Protein AF-A0A9Q0GE36-F1 (afdb_monomer_lite)

InterPro domains:
  IPR008081 Cytoplasmic FMR1-interacting [PF05994] (1-145)
  IPR008081 Cytoplasmic FMR1-interacting [P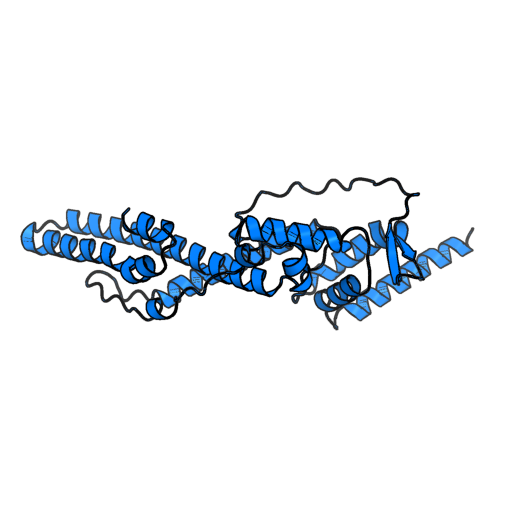F05994] (160-262)
  IPR008081 Cytoplasmic FMR1-interacting [PIRSF008153] (1-261)
  IPR008081 Cytoplasmic FMR1-interacting [PR01698] (38-60)
  IPR008081 Cytoplasmic FMR1-interacting [PR01698] (96-126)
  IPR008081 Cytoplasmic FMR1-interacting [PTHR12195] (1-145)

Sequence (265 aa):
MLVEHVLDSQNAGLLESVLLPFDIYNDSAQQSLSVLRQCFLYDEIEAEVDHCFDIFVSKLCEIIFTYYKSWAASELLDPSFLFALDNGEKYSVQPMRIEAHIGFRAQFPLFMTFNLRSLISERMNKVFSDNLEFLFDRFESQDLYMCDSGKLLTSHHKGKVWSEMQSDFLPNFVLCNTTQHFVRSSRVPLVPVQKPSFLHAKPNFYCGTEELNSAHQSYTRLHGGFFGIPHMFSSVRLLGSRSLPWLIRALLDHISNKACHAFER

Secondary structure (DSSP, 8-state):
-HHHHHHHT--HHHHHTTTHHHHHHHHHHHHIIIII--HHHHHHHHHHHHHHHHHHHHHHHHHHHHHHHHHHHHHTS-HHHHHHTT-GGGGPPPPP--TTTTT-----TTS----HHHHHHHHHHHHHHHHHHHHHHHHHHS-GGG--------GGGHHHHHHHIIIIIHHHEEEETTTTEEEE-TTS------PPPPP---GGGTTSSHHHHHHHHHHHHHTTTEE-HHHHHHHHHHH-TTTHHHHHHHHHHHHHHHHHHHH--

Foldseek 3Di:
DVLVCLLVVPDLVSVLVSCVVVVVLLVQLCCCCPPVVHVVSNVVSLVVSVVVVVVNLLSVLLVVLLLVLLQVLLVPDDVVLCVVVVPNVVSDRDDRPCVVPQPDQPPRPSDDRDNSNVSSVVSNVVVVVVLVVLVVLVVLLDALLLLLDQDEDDDPCLVSVLVNCVPPVVPFWDQDPVQQKTAGDPPDDPPPPPRPDDDDDDPSSARNDPVSNVSVVVVSVVSPRIQHDSSVVSVCSHCDPVRVVVSVVSVVVVVVVVVVVVVVD

Organism: NCBI:txid218843

Radius of gyration: 26.54 Å; chains: 1; bounding box: 73×33×79 Å

pLDDT: mean 70.78, std 12.27, range [39.69, 91.31]

Structure (mmCIF, N/CA/C/O backbone):
data_AF-A0A9Q0GE36-F1
#
_entry.id   AF-A0A9Q0GE36-F1
#
loop_
_atom_site.group_PDB
_atom_site.id
_atom_site.type_symbol
_atom_site.label_atom_id
_atom_site.label_alt_id
_atom_site.label_comp_id
_atom_site.label_asym_id
_atom_site.label_entity_id
_atom_site.label_seq_id
_atom_site.pdbx_PDB_ins_code
_atom_site.Cartn_x
_atom_site.Cartn_y
_atom_site.Cartn_z
_atom_site.occupancy
_atom_site.B_iso_or_equiv
_atom_site.auth_seq_id
_atom_site.auth_comp_id
_atom_site.auth_asym_id
_atom_site.auth_atom_id
_atom_site.pdbx_PDB_model_num
ATOM 1 N N . MET A 1 1 ? -16.237 -10.195 18.154 1.00 64.88 1 MET A N 1
ATOM 2 C CA . MET A 1 1 ? -16.945 -9.044 18.776 1.00 64.88 1 MET A CA 1
ATOM 3 C C . MET A 1 1 ? -17.876 -8.358 17.775 1.00 64.88 1 MET A C 1
ATOM 5 O O . MET A 1 1 ? -17.598 -8.414 16.584 1.00 64.88 1 MET A O 1
ATOM 9 N N . LEU A 1 2 ? -18.941 -7.671 18.218 1.00 69.19 2 LEU A N 1
ATOM 10 C CA . LEU A 1 2 ? -19.852 -6.932 17.315 1.00 69.19 2 LEU A CA 1
ATOM 11 C C . LEU A 1 2 ? -19.105 -5.870 16.480 1.00 69.19 2 LEU A C 1
ATOM 13 O O . LEU A 1 2 ? -19.392 -5.685 15.301 1.00 69.19 2 LEU A O 1
ATOM 17 N N . VAL A 1 3 ? -18.091 -5.242 17.083 1.00 67.94 3 VAL A N 1
ATOM 18 C CA . VAL A 1 3 ? -17.191 -4.273 16.437 1.00 67.94 3 VAL A CA 1
ATOM 19 C C . VAL A 1 3 ? -16.409 -4.907 15.283 1.00 67.94 3 VAL A C 1
ATOM 21 O O . VAL A 1 3 ? -16.300 -4.312 14.217 1.00 67.94 3 VAL A O 1
ATOM 24 N N . GLU A 1 4 ? -15.916 -6.137 15.446 1.00 73.31 4 GLU A N 1
ATOM 25 C CA . GLU A 1 4 ? -15.210 -6.843 14.369 1.00 73.31 4 GLU A CA 1
ATOM 26 C C . GLU A 1 4 ? -16.140 -7.154 13.202 1.00 73.31 4 GLU A C 1
ATOM 28 O O . GLU A 1 4 ? -15.770 -6.922 12.060 1.00 73.31 4 GLU A O 1
ATOM 33 N N . HIS A 1 5 ? -17.366 -7.600 13.486 1.00 74.50 5 HIS A N 1
ATOM 34 C CA . HIS A 1 5 ? -18.352 -7.868 12.442 1.00 74.50 5 HIS A CA 1
ATOM 35 C C . HIS A 1 5 ? -18.706 -6.597 11.654 1.00 74.50 5 HIS A C 1
ATOM 37 O O . HIS A 1 5 ? -18.835 -6.639 10.432 1.00 74.50 5 HIS A O 1
ATOM 43 N N . VAL A 1 6 ? -18.838 -5.452 12.333 1.00 70.75 6 VAL A N 1
ATOM 44 C CA . VAL A 1 6 ? -19.063 -4.159 11.671 1.00 70.75 6 VAL A CA 1
ATOM 45 C C . VAL A 1 6 ? -17.887 -3.798 10.761 1.00 70.75 6 VAL A C 1
ATOM 47 O O . VAL A 1 6 ? -18.111 -3.440 9.604 1.00 70.75 6 VAL A O 1
ATOM 50 N N . LEU A 1 7 ? -16.653 -3.945 11.249 1.00 69.62 7 LEU A N 1
ATOM 51 C CA . LEU A 1 7 ? -15.438 -3.641 10.490 1.00 69.62 7 LEU A CA 1
ATOM 52 C C . LEU A 1 7 ? -15.236 -4.571 9.284 1.00 69.62 7 LEU A C 1
ATOM 54 O O . LEU A 1 7 ? -14.824 -4.111 8.222 1.00 69.62 7 LEU A O 1
ATOM 58 N N . ASP A 1 8 ? -15.561 -5.855 9.423 1.00 72.12 8 ASP A N 1
ATOM 59 C CA . ASP A 1 8 ? -15.370 -6.852 8.367 1.00 72.12 8 ASP A CA 1
ATOM 60 C C . ASP A 1 8 ? -16.466 -6.761 7.281 1.00 72.12 8 ASP A C 1
ATOM 62 O O . ASP A 1 8 ? -16.267 -7.199 6.149 1.00 72.12 8 ASP A O 1
ATOM 66 N N . SER A 1 9 ? -17.616 -6.147 7.586 1.00 67.62 9 SER A N 1
ATOM 67 C CA . SER A 1 9 ? -18.785 -6.117 6.694 1.00 67.62 9 SER A CA 1
ATOM 68 C C . SER A 1 9 ? -18.658 -5.227 5.446 1.00 67.62 9 SER A C 1
ATOM 70 O O . SER A 1 9 ? -19.583 -5.218 4.638 1.00 67.62 9 SER A O 1
ATOM 72 N N . GLN A 1 10 ? -17.564 -4.464 5.283 1.00 60.94 10 GLN A N 1
ATOM 73 C CA . GLN A 1 10 ? -17.305 -3.507 4.180 1.00 60.94 10 GLN A CA 1
ATOM 74 C C . GLN A 1 10 ? -18.435 -2.489 3.885 1.00 60.94 10 GLN A C 1
ATOM 76 O O . GLN A 1 10 ? -18.354 -1.712 2.934 1.00 60.94 10 GLN A O 1
ATOM 81 N N . ASN A 1 11 ? -19.483 -2.437 4.707 1.00 66.75 11 ASN A N 1
ATOM 82 C CA . ASN A 1 11 ? -20.617 -1.547 4.520 1.00 66.75 11 ASN A CA 1
ATOM 83 C C . ASN A 1 11 ? -20.283 -0.161 5.074 1.00 66.75 11 ASN A C 1
ATOM 85 O O . ASN A 1 11 ? -20.200 0.029 6.288 1.00 66.75 11 ASN A O 1
ATOM 89 N N . ALA A 1 12 ? -20.170 0.830 4.187 1.00 63.12 12 ALA A N 1
ATOM 90 C CA . ALA A 1 12 ? -19.859 2.214 4.557 1.00 63.12 12 ALA A CA 1
ATOM 91 C C . ALA A 1 12 ? -20.826 2.796 5.609 1.00 63.12 12 ALA A C 1
ATOM 93 O O . ALA A 1 12 ? -20.398 3.543 6.483 1.00 63.12 12 ALA A O 1
ATOM 94 N N . GLY A 1 13 ? -22.107 2.405 5.575 1.00 64.62 13 GLY A N 1
ATOM 95 C CA . GLY A 1 13 ? -23.099 2.828 6.570 1.00 64.62 13 GLY A CA 1
ATOM 96 C C . GLY A 1 13 ? -22.904 2.198 7.954 1.00 64.62 13 GLY A C 1
ATOM 97 O O . GLY A 1 13 ? -23.182 2.839 8.960 1.00 64.62 13 GLY A O 1
ATOM 98 N N . LEU A 1 14 ? -22.369 0.974 8.037 1.00 67.62 14 LEU A N 1
ATOM 99 C CA . LEU A 1 14 ? -22.08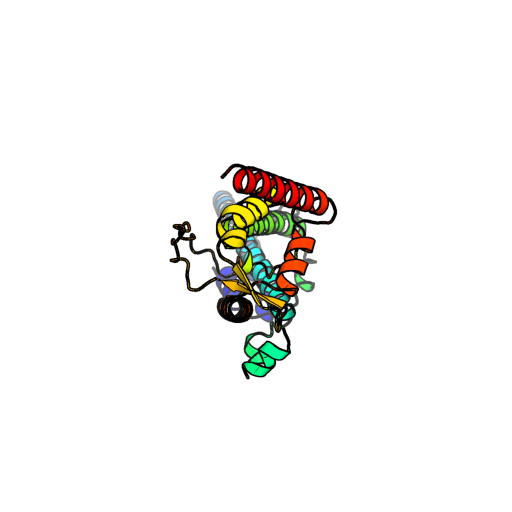1 0.340 9.330 1.00 67.62 14 LEU A CA 1
ATOM 100 C C . LEU A 1 14 ? -20.828 0.939 9.983 1.00 67.62 14 LEU A C 1
ATOM 102 O O . LEU A 1 14 ? -20.749 0.994 11.212 1.00 67.62 14 LEU A O 1
ATOM 106 N N . LEU A 1 15 ? -19.902 1.476 9.179 1.00 66.25 15 LEU A N 1
ATOM 107 C CA . LEU A 1 15 ? -18.744 2.223 9.671 1.00 66.25 15 LEU A CA 1
ATOM 108 C C . LEU A 1 15 ? -19.168 3.478 10.457 1.00 66.25 15 LEU A C 1
ATOM 110 O O . LEU A 1 15 ? -18.527 3.825 11.442 1.00 66.25 15 LEU A O 1
ATOM 114 N N . GLU A 1 16 ? -20.258 4.151 10.060 1.00 67.44 16 GLU A N 1
ATOM 115 C CA . GLU A 1 16 ? -20.844 5.300 10.790 1.00 67.44 16 GLU A CA 1
ATOM 116 C C . GLU A 1 16 ? -21.328 4.921 12.191 1.00 67.44 16 GLU A C 1
ATOM 118 O O . GLU A 1 16 ? -21.214 5.711 13.124 1.00 67.44 16 GLU A O 1
ATOM 123 N N . SER A 1 17 ? -21.773 3.680 12.365 1.00 72.56 17 SER A N 1
ATOM 124 C CA . SER A 1 17 ? -22.228 3.136 13.644 1.00 72.56 17 SER A CA 1
ATOM 125 C C . SER A 1 17 ? -21.160 2.367 14.428 1.00 72.56 17 SER A C 1
ATOM 127 O O . SER A 1 17 ? -21.485 1.758 15.444 1.00 72.56 17 SER A O 1
ATOM 129 N N . VAL A 1 18 ? -19.894 2.357 13.993 1.00 73.75 18 VAL A N 1
ATOM 130 C CA . VAL A 1 18 ? -18.871 1.444 14.546 1.00 73.75 18 VAL A CA 1
ATOM 131 C C . VAL A 1 18 ? -18.545 1.685 16.024 1.00 73.75 18 VAL A C 1
ATOM 133 O O . VAL A 1 18 ? -18.029 0.791 16.691 1.00 73.75 18 VAL A O 1
ATOM 136 N N . LEU A 1 19 ? -18.875 2.869 16.545 1.00 74.69 19 LEU A N 1
ATOM 137 C CA . LEU A 1 19 ? -18.686 3.222 17.952 1.00 74.69 19 LEU A CA 1
ATOM 138 C C . LEU A 1 19 ? -19.886 2.869 18.841 1.00 74.69 19 LEU A C 1
ATOM 140 O O . LEU A 1 19 ? -19.700 2.739 20.044 1.00 74.69 19 LEU A O 1
ATOM 144 N N . LEU A 1 20 ? -21.079 2.636 18.277 1.00 76.88 20 LEU A N 1
ATOM 145 C CA . LEU A 1 20 ? -22.274 2.278 19.059 1.00 76.88 20 LEU A CA 1
ATOM 146 C C . LEU A 1 20 ? -22.083 1.035 19.942 1.00 76.88 20 LEU A C 1
ATOM 148 O O . LEU A 1 20 ? -22.561 1.033 21.073 1.00 76.88 20 LEU A O 1
ATOM 152 N 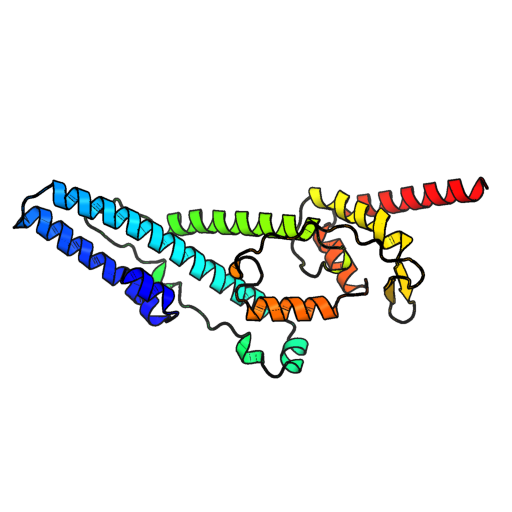N . PRO A 1 21 ? -21.379 -0.028 19.503 1.00 78.62 21 PRO A N 1
ATOM 153 C CA . PRO A 1 21 ? -21.159 -1.182 20.366 1.00 78.62 21 PRO A CA 1
ATOM 154 C C . PRO A 1 21 ? -20.313 -0.853 21.604 1.00 78.62 21 PRO A C 1
ATOM 156 O O . PRO A 1 21 ? -20.401 -1.582 22.587 1.00 78.62 21 PRO A O 1
ATOM 159 N N . PHE A 1 22 ? -19.519 0.228 21.582 1.00 78.62 22 PHE A N 1
ATOM 160 C CA . PHE A 1 22 ? -18.753 0.658 22.752 1.00 78.62 22 PHE A CA 1
ATOM 161 C C . PHE A 1 22 ? -19.622 1.332 23.822 1.00 78.62 22 PHE A C 1
ATOM 163 O O . PHE A 1 22 ? -19.238 1.336 24.989 1.00 78.62 22 PHE A O 1
ATOM 170 N N . ASP A 1 23 ? -20.817 1.822 23.475 1.00 79.00 23 ASP A N 1
ATOM 171 C CA . ASP A 1 23 ? -21.745 2.394 24.458 1.00 79.00 23 ASP A CA 1
ATOM 172 C C . ASP A 1 23 ? -22.272 1.338 25.444 1.00 79.00 23 ASP A C 1
ATOM 174 O O . ASP A 1 23 ? -22.546 1.652 26.599 1.00 79.00 23 ASP A O 1
ATOM 178 N N . ILE A 1 24 ? -22.303 0.061 25.045 1.00 85.19 24 ILE A N 1
ATOM 179 C CA . ILE A 1 24 ? -22.683 -1.058 25.926 1.00 85.19 24 ILE A CA 1
ATOM 180 C C . ILE A 1 24 ? -21.724 -1.167 27.121 1.00 85.19 24 ILE A C 1
ATOM 182 O O . ILE A 1 24 ? -22.143 -1.503 28.233 1.00 85.19 24 ILE A O 1
ATOM 186 N N . TYR A 1 25 ? -20.441 -0.854 26.922 1.00 84.81 25 TYR A N 1
ATOM 187 C CA . TYR A 1 25 ? -19.465 -0.851 28.009 1.00 84.81 25 TYR A CA 1
ATOM 188 C C . TYR A 1 25 ? -19.698 0.303 28.986 1.00 84.81 25 TYR A C 1
ATOM 190 O O . TYR A 1 25 ? -19.491 0.118 30.184 1.00 84.81 25 TYR A O 1
ATOM 198 N N . ASN A 1 26 ? -20.200 1.452 28.517 1.00 82.25 26 ASN A N 1
ATOM 199 C CA . ASN A 1 26 ? -20.581 2.557 29.402 1.00 82.25 26 ASN A CA 1
ATOM 200 C C . ASN A 1 26 ? -21.730 2.144 30.328 1.00 82.25 26 ASN A C 1
ATOM 202 O O . ASN A 1 26 ? -21.638 2.325 31.544 1.00 82.25 26 ASN A O 1
ATOM 206 N N . ASP A 1 27 ? -22.775 1.529 29.767 1.00 86.38 27 ASP A N 1
ATOM 207 C CA . ASP A 1 27 ? -23.912 1.028 30.543 1.00 86.38 27 ASP A CA 1
ATOM 208 C C . ASP A 1 27 ? -23.468 -0.049 31.544 1.00 86.38 27 ASP A C 1
ATOM 210 O O . ASP A 1 27 ? -23.858 -0.028 32.715 1.00 86.38 27 ASP A O 1
ATOM 214 N N . SER A 1 28 ? -22.597 -0.964 31.109 1.00 88.19 28 SER A N 1
ATOM 215 C CA . SER A 1 28 ? -22.074 -2.057 31.938 1.00 88.19 28 SER A CA 1
ATOM 216 C C . SER A 1 28 ? -21.203 -1.549 33.091 1.00 88.19 28 SER A C 1
ATOM 218 O O . SER A 1 28 ? -21.356 -2.002 34.227 1.00 88.19 28 SER A O 1
ATOM 220 N N . ALA A 1 29 ? -20.342 -0.559 32.840 1.00 86.62 29 ALA A N 1
ATOM 221 C CA . ALA A 1 29 ? -19.517 0.069 33.868 1.00 86.62 29 ALA A CA 1
ATOM 222 C C . ALA A 1 29 ? -20.359 0.871 34.875 1.00 86.62 29 ALA A C 1
ATOM 224 O O . ALA A 1 29 ? -20.114 0.831 36.083 1.00 86.62 29 ALA A O 1
ATOM 225 N N . GLN A 1 30 ? -21.403 1.565 34.409 1.00 85.56 30 GLN A N 1
ATOM 226 C CA . GLN A 1 30 ? -22.326 2.249 35.310 1.00 85.56 30 GLN A CA 1
ATOM 227 C C . GLN A 1 30 ? -23.083 1.246 36.189 1.00 85.56 30 GLN A C 1
ATOM 229 O O . GLN A 1 30 ? -23.230 1.477 37.392 1.00 85.56 30 GLN A O 1
ATOM 234 N N . GLN A 1 31 ? -23.544 0.127 35.628 1.00 88.94 31 GLN A N 1
ATOM 235 C CA . GLN A 1 31 ? -24.215 -0.939 36.379 1.00 88.94 31 GLN A CA 1
ATOM 236 C C . GLN A 1 31 ? -23.288 -1.586 37.420 1.00 88.94 31 GLN A C 1
ATOM 238 O O . GLN A 1 31 ? -23.712 -1.793 38.563 1.00 88.94 31 GLN A O 1
ATOM 243 N N . SER A 1 32 ? -22.021 -1.846 37.077 1.00 89.94 32 SER A N 1
ATOM 244 C CA . SER A 1 32 ? -21.059 -2.461 38.002 1.00 89.94 32 SER A CA 1
ATOM 245 C C . SER A 1 32 ? -20.789 -1.584 39.232 1.00 89.94 32 SER A C 1
ATOM 247 O O . SER A 1 32 ? -20.804 -2.081 40.361 1.00 89.94 32 SER A O 1
ATOM 249 N N . LEU A 1 33 ? -20.643 -0.268 39.039 1.00 86.06 33 LEU A N 1
ATOM 250 C CA . LEU A 1 33 ? -20.375 0.684 40.120 1.00 86.06 33 LEU A CA 1
ATOM 251 C C . LEU A 1 33 ? -21.629 1.072 40.915 1.00 86.06 33 LEU A C 1
ATOM 253 O O . LEU A 1 33 ? -21.588 1.126 42.146 1.00 86.06 33 LEU A O 1
ATOM 257 N N . SER A 1 34 ? -22.743 1.365 40.236 1.00 87.38 34 SER A N 1
ATOM 258 C CA . SER A 1 34 ? -23.933 1.944 40.881 1.00 87.38 34 SER A CA 1
ATOM 259 C C . SER A 1 34 ? -24.887 0.902 41.467 1.00 87.38 34 SER A C 1
ATOM 261 O O . SER A 1 34 ? -25.424 1.117 42.558 1.00 87.38 34 SER A O 1
ATOM 263 N N . VAL A 1 35 ? -25.072 -0.229 40.777 1.00 89.81 35 VAL A N 1
ATOM 264 C CA . VAL A 1 35 ? -26.034 -1.273 41.159 1.00 89.81 35 VAL A CA 1
ATOM 265 C C . VAL A 1 35 ? -25.332 -2.415 41.881 1.00 89.81 35 VAL A C 1
ATOM 267 O O . VAL A 1 35 ? -25.704 -2.742 43.007 1.00 89.81 35 VAL A O 1
ATOM 270 N N . LEU A 1 36 ? -24.297 -2.994 41.268 1.00 90.12 36 LEU A N 1
ATOM 271 C CA . LEU A 1 36 ? -23.602 -4.162 41.821 1.00 90.12 36 LEU A CA 1
ATOM 272 C C . LEU A 1 36 ? -22.602 -3.783 42.924 1.00 90.12 36 LEU A C 1
ATOM 274 O O . LEU A 1 36 ? -22.352 -4.588 43.820 1.00 90.12 36 LEU A O 1
ATOM 278 N N . ARG A 1 37 ? -22.072 -2.550 42.892 1.00 86.94 37 ARG A N 1
ATOM 279 C CA .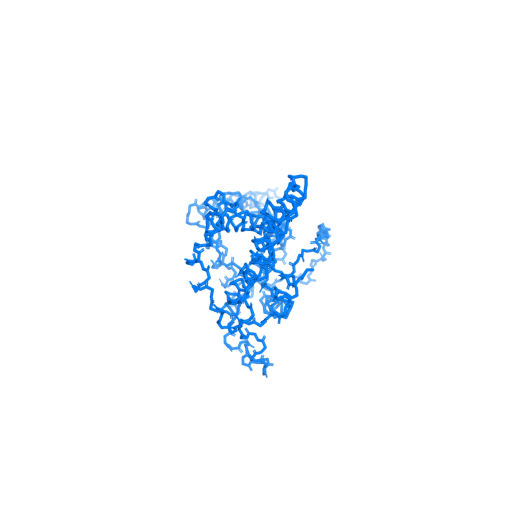 ARG A 1 37 ? -21.056 -2.016 43.821 1.00 86.94 37 ARG A CA 1
ATOM 280 C C . ARG A 1 37 ? -19.818 -2.911 43.930 1.00 86.94 37 ARG A C 1
ATOM 282 O O . ARG A 1 37 ? -19.257 -3.086 45.012 1.00 86.94 37 ARG A O 1
ATOM 289 N N . GLN A 1 38 ? -19.405 -3.490 42.807 1.00 88.19 38 GLN A N 1
ATOM 290 C CA . GLN A 1 38 ? -18.254 -4.383 42.720 1.00 88.19 38 GLN A CA 1
ATOM 291 C C . GLN A 1 38 ? -17.150 -3.728 41.892 1.00 88.19 38 GLN A C 1
ATOM 293 O O . GLN A 1 38 ? -17.248 -3.660 40.671 1.00 88.19 38 GLN A O 1
ATOM 298 N N . CYS A 1 39 ? -16.085 -3.272 42.559 1.00 85.19 39 CYS A N 1
ATOM 299 C CA . CYS A 1 39 ? -14.952 -2.635 41.880 1.00 85.19 39 CYS A CA 1
ATOM 300 C C . CYS A 1 39 ? -14.191 -3.614 40.978 1.00 85.19 39 CYS A C 1
ATOM 302 O O . CYS A 1 39 ? -13.816 -3.242 39.881 1.00 85.19 39 CYS A O 1
ATOM 304 N N . PHE A 1 40 ? -14.051 -4.883 41.380 1.00 91.31 40 PHE A N 1
ATOM 305 C CA . PHE A 1 40 ? -13.345 -5.874 40.557 1.00 91.31 40 PHE A CA 1
ATOM 306 C C . PHE A 1 40 ? -14.006 -6.077 39.185 1.00 91.31 40 PHE A C 1
ATOM 308 O O . PHE A 1 40 ? -13.318 -6.299 38.197 1.00 91.31 40 PHE A O 1
ATOM 315 N N . LEU A 1 41 ? -15.341 -5.988 39.120 1.00 88.44 41 LEU A N 1
ATOM 316 C CA . LEU A 1 41 ? -16.084 -6.129 37.871 1.00 88.44 41 LEU A CA 1
ATOM 317 C C . LEU A 1 41 ? -15.870 -4.905 36.978 1.00 88.44 41 LEU A C 1
ATOM 319 O O . LEU A 1 41 ? -15.813 -5.027 35.763 1.00 88.44 41 LEU A O 1
ATOM 323 N N . TYR A 1 42 ? -15.742 -3.725 37.585 1.00 86.94 42 TYR A N 1
ATOM 324 C CA . TYR A 1 42 ? -15.346 -2.523 36.866 1.00 86.94 42 TYR A CA 1
ATOM 325 C C . TYR A 1 42 ? -13.924 -2.652 36.302 1.00 86.94 42 TYR A C 1
ATOM 327 O O . TYR A 1 42 ? -13.735 -2.364 35.127 1.00 86.94 42 TYR A O 1
ATOM 335 N N . ASP A 1 43 ? -12.966 -3.145 37.093 1.00 86.12 43 ASP A N 1
ATOM 336 C CA . ASP A 1 43 ? -11.575 -3.324 36.655 1.00 86.12 43 ASP A CA 1
ATOM 337 C C . ASP A 1 43 ? -11.474 -4.318 35.476 1.00 86.12 43 ASP A C 1
ATOM 339 O O . ASP A 1 43 ? -10.698 -4.118 34.542 1.00 86.12 43 ASP A O 1
ATOM 343 N N . GLU A 1 44 ? -12.288 -5.381 35.487 1.00 90.00 44 GLU A N 1
ATOM 344 C CA . GLU A 1 44 ? -12.360 -6.355 34.389 1.00 90.00 44 GLU A CA 1
ATOM 345 C C . GLU A 1 44 ? -12.986 -5.751 33.121 1.00 90.00 44 GLU A C 1
ATOM 347 O O . GLU A 1 44 ? -12.445 -5.927 32.028 1.00 90.00 44 GLU A O 1
ATOM 352 N N . ILE A 1 45 ? -14.066 -4.970 33.264 1.00 87.88 45 ILE A N 1
ATOM 353 C CA . ILE A 1 45 ? -14.684 -4.231 32.150 1.00 87.88 45 ILE A CA 1
ATOM 354 C C . ILE A 1 45 ? -13.691 -3.220 31.557 1.00 87.88 45 ILE A C 1
ATOM 356 O O . ILE A 1 45 ? -13.583 -3.114 30.338 1.00 87.88 45 ILE A O 1
ATOM 360 N N . GLU A 1 46 ? -12.955 -2.485 32.392 1.00 84.19 46 GLU A N 1
ATOM 361 C CA . GLU A 1 46 ? -11.954 -1.510 31.946 1.00 84.19 46 GLU A CA 1
ATOM 362 C C . GLU A 1 46 ? -10.847 -2.185 31.122 1.00 84.19 46 GLU A C 1
ATOM 364 O O . GLU A 1 46 ? -10.542 -1.736 30.014 1.00 84.19 46 GLU A O 1
ATOM 369 N N . ALA A 1 47 ? -10.304 -3.301 31.615 1.00 86.56 47 ALA A N 1
ATOM 370 C CA . ALA A 1 47 ? -9.279 -4.063 30.908 1.00 86.56 47 ALA A CA 1
ATOM 371 C C . ALA A 1 47 ? -9.781 -4.641 29.571 1.00 86.56 47 ALA A C 1
ATOM 373 O O . ALA A 1 47 ? -9.047 -4.640 28.578 1.00 86.56 47 ALA A O 1
ATOM 374 N N . GLU A 1 48 ? -11.029 -5.121 29.518 1.00 87.31 48 GLU A N 1
ATOM 375 C CA . GLU A 1 48 ? -11.634 -5.623 28.281 1.00 87.31 48 GLU A CA 1
ATOM 376 C C . GLU A 1 48 ? -11.805 -4.502 27.248 1.00 87.31 48 GLU A C 1
ATOM 378 O O . GLU A 1 48 ? -11.425 -4.675 26.087 1.00 87.31 48 GLU A O 1
ATOM 383 N N . VAL A 1 49 ? -12.321 -3.339 27.659 1.00 83.38 49 VAL A N 1
ATOM 384 C CA . VAL A 1 49 ? -12.525 -2.188 26.766 1.00 83.38 49 VAL A CA 1
ATOM 385 C C . VAL A 1 49 ? -11.214 -1.721 26.154 1.00 83.38 49 VAL A C 1
ATOM 387 O O . VAL A 1 49 ? -11.172 -1.495 24.945 1.00 83.38 49 VAL A O 1
ATOM 390 N N . ASP A 1 50 ? -10.157 -1.595 26.957 1.00 83.06 50 ASP A N 1
ATOM 391 C CA . ASP A 1 50 ? -8.851 -1.126 26.488 1.00 83.06 50 ASP A CA 1
ATOM 392 C C . ASP A 1 50 ? -8.291 -2.054 25.396 1.00 83.06 50 ASP A C 1
ATOM 394 O O . ASP A 1 50 ? -7.944 -1.618 24.294 1.00 83.06 50 ASP A O 1
ATOM 398 N N . HIS A 1 51 ? -8.352 -3.369 25.631 1.00 84.81 51 HIS A N 1
ATOM 399 C CA . HIS A 1 51 ? -7.940 -4.364 24.643 1.00 84.81 51 HIS A CA 1
ATOM 400 C C . HIS A 1 51 ? -8.798 -4.326 23.366 1.00 84.81 51 HIS A C 1
ATOM 402 O O . HIS A 1 51 ? -8.282 -4.361 22.244 1.00 84.81 51 HIS A O 1
ATOM 408 N N . CYS A 1 52 ? -10.119 -4.228 23.524 1.00 83.56 52 CYS A N 1
ATOM 409 C CA . CYS A 1 52 ? -11.065 -4.158 22.414 1.00 83.56 52 CYS A CA 1
ATOM 410 C C . CYS A 1 52 ? -10.862 -2.900 21.562 1.00 83.56 52 CYS A C 1
ATOM 412 O O . CYS A 1 52 ? -10.973 -2.950 20.332 1.00 83.56 52 CYS A O 1
ATOM 414 N N . PHE A 1 53 ? -10.554 -1.777 22.207 1.00 80.69 53 PHE A N 1
ATOM 415 C CA . PHE A 1 53 ? -10.302 -0.504 21.552 1.00 80.69 53 PHE A CA 1
ATOM 416 C C . PHE A 1 53 ? -8.997 -0.531 20.752 1.00 80.69 53 PHE A C 1
ATOM 418 O O . PHE A 1 53 ? -8.975 -0.088 19.603 1.00 80.69 53 PHE A O 1
ATOM 425 N N . ASP A 1 54 ? -7.938 -1.131 21.295 1.00 82.50 54 ASP A N 1
ATOM 426 C CA . ASP A 1 54 ? -6.679 -1.332 20.574 1.00 82.50 54 ASP A CA 1
ATOM 427 C C . ASP A 1 54 ? -6.869 -2.171 19.297 1.00 82.50 54 ASP A C 1
ATOM 429 O O . ASP A 1 54 ? -6.378 -1.807 18.219 1.00 82.50 54 ASP A O 1
ATOM 433 N N . ILE A 1 55 ? -7.639 -3.263 19.383 1.00 83.44 55 ILE A N 1
ATOM 434 C CA . ILE A 1 55 ? -7.994 -4.091 18.219 1.00 83.44 55 ILE A CA 1
ATOM 435 C C . ILE A 1 55 ? -8.790 -3.272 17.197 1.00 83.44 55 ILE A C 1
ATOM 437 O O . ILE A 1 55 ? -8.489 -3.312 15.999 1.00 83.44 55 ILE A O 1
ATOM 441 N N . PHE A 1 56 ? -9.785 -2.510 17.661 1.00 81.81 56 PHE A N 1
ATOM 442 C CA . PHE A 1 56 ? -10.608 -1.646 16.819 1.00 81.81 56 PHE A CA 1
ATOM 443 C C . PHE A 1 56 ? -9.759 -0.630 16.048 1.00 81.81 56 PHE A C 1
ATOM 445 O O . PHE A 1 56 ? -9.866 -0.549 14.824 1.00 81.81 56 PHE A O 1
ATOM 452 N N . VAL A 1 57 ? -8.885 0.111 16.734 1.00 79.06 57 VAL A N 1
ATOM 453 C CA . VAL A 1 57 ? -8.033 1.132 16.110 1.00 79.06 57 VAL A CA 1
ATOM 454 C C . VAL A 1 57 ? -7.075 0.503 15.105 1.00 79.06 57 VAL A C 1
ATOM 456 O O . VAL A 1 57 ? -6.894 1.051 14.016 1.00 79.06 57 VAL A O 1
ATOM 459 N N . SER A 1 58 ? -6.491 -0.652 15.435 1.00 82.56 58 SER A N 1
ATOM 460 C CA . SER A 1 58 ? -5.606 -1.387 14.529 1.00 82.56 58 SER A CA 1
ATOM 461 C C . SER A 1 58 ? -6.326 -1.774 13.233 1.00 82.56 58 SER A C 1
ATOM 463 O O . SER A 1 58 ? -5.891 -1.388 12.145 1.00 82.56 58 SER A O 1
ATOM 465 N N . LYS A 1 59 ? -7.489 -2.434 13.334 1.00 82.25 59 LYS A N 1
ATOM 466 C CA . LYS A 1 59 ? -8.300 -2.809 12.163 1.00 82.25 59 LYS A CA 1
ATOM 467 C C . LYS A 1 59 ? -8.783 -1.589 11.374 1.00 82.25 59 LYS A C 1
ATOM 469 O O . LYS A 1 59 ? -8.727 -1.595 10.146 1.00 82.25 59 LYS A O 1
ATOM 474 N N . LEU A 1 60 ? -9.222 -0.525 12.049 1.00 78.56 60 LEU A N 1
ATOM 475 C CA . LEU A 1 60 ? -9.651 0.711 11.393 1.00 78.56 60 LEU A CA 1
ATOM 476 C C . LEU A 1 60 ? -8.507 1.332 10.579 1.00 78.56 60 LEU A C 1
ATOM 478 O O . LEU A 1 60 ? -8.713 1.730 9.433 1.00 78.56 60 LEU A O 1
ATOM 482 N N . CYS A 1 61 ? -7.292 1.374 11.136 1.00 80.50 61 CYS A N 1
ATOM 483 C CA . CYS A 1 61 ? -6.110 1.847 10.418 1.00 80.50 61 CYS A CA 1
ATOM 484 C C . CYS A 1 61 ? -5.806 0.976 9.194 1.00 80.50 61 CYS A C 1
ATOM 486 O O . CYS A 1 61 ? -5.532 1.524 8.127 1.00 80.50 61 CYS A O 1
ATOM 488 N N . GLU A 1 62 ? -5.897 -0.354 9.311 1.00 82.81 62 GLU A N 1
ATOM 489 C CA . GLU A 1 62 ? -5.712 -1.262 8.174 1.00 82.81 62 GLU A CA 1
ATOM 490 C C . GLU A 1 62 ? -6.730 -0.993 7.055 1.00 82.81 62 GLU A C 1
ATOM 492 O O . GLU A 1 62 ? -6.342 -0.908 5.888 1.00 82.81 62 GLU A O 1
ATOM 497 N N . ILE A 1 63 ? -8.010 -0.796 7.385 1.00 80.19 63 ILE A N 1
ATOM 498 C CA . ILE A 1 63 ? -9.065 -0.499 6.402 1.00 80.19 63 ILE A CA 1
ATOM 499 C C . ILE A 1 63 ? -8.799 0.844 5.714 1.00 80.19 63 ILE A C 1
ATOM 501 O O . ILE A 1 63 ? -8.797 0.912 4.485 1.00 80.19 63 ILE A O 1
ATOM 505 N N . ILE A 1 64 ? -8.527 1.904 6.486 1.00 79.50 64 ILE A N 1
ATOM 506 C CA . ILE A 1 64 ? -8.243 3.244 5.949 1.00 79.50 64 ILE A CA 1
ATOM 507 C C . ILE A 1 64 ? -7.020 3.204 5.025 1.00 79.50 64 ILE A C 1
ATOM 509 O O . ILE A 1 64 ? -7.066 3.738 3.914 1.00 79.50 64 ILE A O 1
ATOM 513 N N . PHE A 1 65 ? -5.938 2.556 5.462 1.00 83.00 65 PHE A N 1
ATOM 514 C CA . PHE A 1 65 ? -4.715 2.426 4.674 1.00 83.00 65 PHE A CA 1
ATOM 515 C C . PHE A 1 65 ? -4.981 1.694 3.356 1.00 83.00 65 PHE A C 1
ATOM 517 O O . PHE A 1 65 ? -4.621 2.184 2.286 1.00 83.00 65 PHE A O 1
ATOM 524 N N . THR A 1 66 ? -5.669 0.553 3.420 1.00 83.44 66 THR A N 1
ATOM 525 C CA . THR A 1 66 ? -6.000 -0.269 2.247 1.00 83.44 66 THR A CA 1
ATOM 526 C C . THR A 1 66 ? -6.882 0.485 1.265 1.00 83.44 66 THR A C 1
ATOM 528 O O . THR A 1 66 ? -6.632 0.439 0.062 1.00 83.44 66 THR A O 1
ATOM 531 N N . TYR A 1 67 ? -7.876 1.217 1.766 1.00 81.25 67 TYR A N 1
ATOM 532 C CA . TYR A 1 67 ? -8.774 2.029 0.956 1.00 81.25 67 TYR A CA 1
ATOM 533 C C . TYR A 1 67 ? -8.009 3.096 0.163 1.00 81.25 67 TYR A C 1
ATOM 535 O O . TYR A 1 67 ? -8.066 3.107 -1.067 1.00 81.25 67 TYR A O 1
ATOM 543 N N . TYR A 1 68 ? -7.228 3.947 0.838 1.00 78.44 68 TYR A N 1
ATOM 544 C CA . TYR A 1 68 ? -6.480 5.009 0.157 1.00 78.44 68 TYR A CA 1
ATOM 545 C C . TYR A 1 68 ? -5.392 4.457 -0.764 1.00 78.44 68 TYR A C 1
ATOM 547 O O . TYR A 1 68 ? -5.126 5.035 -1.819 1.00 78.44 68 TYR A O 1
ATOM 555 N N . LYS A 1 69 ? -4.781 3.323 -0.402 1.00 82.56 69 LYS A N 1
ATOM 556 C CA . LYS A 1 69 ? -3.809 2.645 -1.260 1.00 82.56 69 LYS A CA 1
ATOM 557 C C . LYS A 1 69 ? -4.462 2.117 -2.537 1.00 82.56 69 LYS A C 1
ATOM 559 O O . LYS A 1 69 ? -3.917 2.336 -3.615 1.00 82.56 69 LYS A O 1
ATOM 564 N N . SER A 1 70 ? -5.630 1.488 -2.416 1.00 81.62 70 SER A N 1
ATOM 565 C CA . SER A 1 70 ? -6.411 0.982 -3.550 1.00 81.62 70 SER A CA 1
ATOM 566 C C . SER A 1 70 ? -6.886 2.121 -4.449 1.00 81.62 70 SER A C 1
ATOM 568 O O . SER A 1 70 ? -6.790 2.027 -5.667 1.00 81.62 70 SER A O 1
ATOM 570 N N . TRP A 1 71 ? -7.345 3.226 -3.854 1.00 80.69 71 TRP A N 1
ATOM 571 C CA . TRP A 1 71 ? -7.780 4.412 -4.588 1.00 80.69 71 TRP A CA 1
ATOM 572 C C . TRP A 1 71 ? -6.632 5.030 -5.398 1.00 80.69 71 TRP A C 1
ATOM 574 O O . TRP A 1 71 ? -6.753 5.201 -6.608 1.00 80.69 71 TRP A O 1
ATOM 584 N N . ALA A 1 72 ? -5.473 5.248 -4.767 1.00 78.12 72 ALA A N 1
ATOM 585 C CA . ALA A 1 72 ? -4.287 5.752 -5.458 1.00 78.12 72 ALA A CA 1
ATOM 586 C C . ALA A 1 72 ? -3.770 4.783 -6.538 1.00 78.12 72 ALA A C 1
ATOM 588 O O . ALA A 1 72 ? -3.263 5.215 -7.571 1.00 78.12 72 ALA A O 1
ATOM 589 N N . ALA A 1 73 ? -3.876 3.470 -6.309 1.00 80.50 73 ALA A N 1
ATOM 590 C CA . ALA A 1 73 ? -3.491 2.463 -7.291 1.00 80.50 73 ALA A CA 1
ATOM 591 C C . ALA A 1 73 ? -4.451 2.414 -8.487 1.00 80.50 73 ALA A C 1
ATOM 593 O O . ALA A 1 73 ? -3.997 2.190 -9.605 1.00 80.50 73 ALA A O 1
ATOM 594 N N . SER A 1 74 ? -5.747 2.628 -8.263 1.00 81.94 74 SER A N 1
ATOM 595 C CA . SER A 1 74 ? -6.756 2.735 -9.319 1.00 81.94 74 SER A CA 1
ATOM 596 C C . SER A 1 74 ? -6.506 3.955 -10.209 1.00 81.94 74 SER A C 1
ATOM 598 O O . SER A 1 74 ? -6.471 3.819 -11.428 1.00 81.94 74 SER A O 1
ATOM 600 N N . GLU A 1 75 ? -6.216 5.117 -9.614 1.00 79.69 75 GLU A N 1
ATOM 601 C CA . GLU A 1 75 ? -5.926 6.356 -10.354 1.00 79.69 75 GLU A CA 1
ATOM 602 C C . GLU A 1 75 ? -4.642 6.268 -11.201 1.00 79.69 75 GLU A C 1
ATOM 604 O O . GLU A 1 75 ? -4.521 6.930 -12.229 1.00 79.69 75 GLU A O 1
ATOM 609 N N . LEU A 1 76 ? -3.678 5.439 -10.788 1.00 79.19 76 LEU A N 1
ATOM 610 C CA . LEU A 1 76 ? -2.406 5.275 -11.494 1.00 79.19 76 LEU A CA 1
ATOM 611 C C . LEU A 1 76 ? -2.499 4.367 -12.736 1.00 79.19 76 LEU A C 1
ATOM 613 O O . LEU A 1 76 ? -1.571 4.360 -13.543 1.00 79.19 76 LEU A O 1
ATOM 617 N N . LEU A 1 77 ? -3.567 3.579 -12.893 1.00 78.81 77 LEU A N 1
ATOM 618 C CA . LEU A 1 77 ? -3.728 2.699 -14.055 1.00 78.81 77 LEU A CA 1
ATOM 619 C C . LEU A 1 77 ? -4.072 3.512 -15.312 1.00 78.81 77 LEU A C 1
ATOM 621 O O . LEU A 1 77 ? -4.959 4.362 -15.291 1.00 78.81 77 LEU A O 1
ATOM 625 N N . ASP A 1 78 ? -3.393 3.219 -16.426 1.00 78.75 78 ASP A N 1
ATOM 626 C CA . ASP A 1 78 ? -3.635 3.917 -17.692 1.00 78.75 78 ASP A CA 1
ATOM 627 C C . ASP A 1 78 ? -5.061 3.640 -18.220 1.00 78.75 78 ASP A C 1
ATOM 629 O O . ASP A 1 78 ? -5.445 2.471 -18.360 1.00 78.75 78 ASP A O 1
ATOM 633 N N . PRO A 1 79 ? -5.855 4.672 -18.575 1.00 77.25 79 PRO A N 1
ATOM 634 C CA . PRO A 1 79 ? -7.201 4.484 -19.114 1.00 77.25 79 PRO A CA 1
ATOM 635 C C . PRO A 1 79 ? -7.245 3.601 -20.367 1.00 77.25 79 PRO A C 1
ATOM 637 O O . PRO A 1 79 ? -8.212 2.866 -20.565 1.00 77.25 79 PRO A O 1
ATOM 640 N N . SER A 1 80 ? -6.194 3.620 -21.194 1.00 79.44 80 SER A N 1
ATOM 641 C CA . SER A 1 80 ? -6.090 2.773 -22.391 1.00 79.44 80 SER A CA 1
ATOM 642 C C . SER A 1 80 ? -5.959 1.291 -22.029 1.00 79.44 80 SER A C 1
ATOM 644 O O . SER A 1 80 ? -6.559 0.435 -22.681 1.00 79.44 80 SER A O 1
ATOM 646 N N . PHE A 1 81 ? -5.210 0.984 -20.964 1.00 80.44 81 PHE A N 1
ATOM 647 C CA . PHE A 1 81 ? -5.100 -0.368 -20.418 1.00 80.44 81 PHE A CA 1
ATOM 648 C C . PHE A 1 81 ? -6.437 -0.847 -19.837 1.00 80.44 81 PHE A C 1
ATOM 650 O O . PHE A 1 81 ? -6.857 -1.971 -20.110 1.00 80.44 81 PHE A O 1
ATOM 657 N N . LEU A 1 82 ? -7.140 0.016 -19.097 1.00 78.69 82 LEU A N 1
ATOM 658 C CA . LEU A 1 82 ? -8.461 -0.300 -18.542 1.00 78.69 82 LEU A CA 1
ATOM 659 C C . LEU A 1 82 ? -9.509 -0.543 -19.637 1.00 78.69 82 LEU A C 1
ATOM 661 O O . LEU A 1 82 ? -10.310 -1.471 -19.516 1.00 78.69 82 LEU A O 1
ATOM 665 N N . PHE A 1 83 ? -9.473 0.242 -20.718 1.00 77.25 83 PHE A N 1
ATOM 666 C CA . PHE A 1 83 ? -10.350 0.063 -21.877 1.00 77.25 83 PHE A CA 1
ATOM 667 C C . PHE A 1 83 ? -10.113 -1.283 -22.575 1.00 77.25 83 PHE A C 1
ATOM 669 O O . PHE A 1 83 ? -11.063 -1.960 -22.953 1.00 77.25 83 PHE A O 1
ATOM 676 N N . ALA A 1 84 ? -8.853 -1.714 -22.696 1.00 78.62 84 ALA A N 1
ATOM 677 C CA . ALA A 1 84 ? -8.509 -2.998 -23.306 1.00 78.62 84 ALA A CA 1
ATOM 678 C C . ALA A 1 84 ? -8.972 -4.219 -22.486 1.00 78.62 84 ALA A C 1
ATOM 680 O O . ALA A 1 84 ? -9.097 -5.311 -23.039 1.00 78.62 84 ALA A O 1
ATOM 681 N N . LEU A 1 85 ? -9.214 -4.053 -21.180 1.00 74.31 85 LEU A N 1
ATOM 682 C CA . LEU A 1 85 ? -9.593 -5.142 -20.275 1.00 74.31 85 LEU A CA 1
ATOM 683 C C . LEU A 1 85 ? -11.111 -5.389 -20.179 1.00 74.31 85 LEU A C 1
ATOM 685 O O . LEU A 1 85 ? -11.507 -6.365 -19.539 1.00 74.31 85 LEU A O 1
ATOM 689 N N . ASP A 1 86 ? -11.944 -4.513 -20.759 1.00 66.12 86 ASP A N 1
ATOM 690 C CA . ASP A 1 86 ? -13.425 -4.564 -20.768 1.00 66.12 86 ASP A CA 1
ATOM 691 C C . ASP A 1 86 ? -14.077 -4.742 -19.370 1.00 66.12 86 ASP A C 1
ATOM 693 O O . ASP A 1 86 ? -15.217 -5.170 -19.227 1.00 66.12 86 ASP A O 1
ATOM 697 N N . ASN A 1 87 ? -13.328 -4.442 -18.298 1.00 67.44 87 ASN A N 1
ATOM 698 C CA . ASN A 1 87 ? -13.686 -4.691 -16.892 1.00 67.44 87 ASN A CA 1
ATOM 699 C C . ASN A 1 87 ? -13.313 -3.504 -15.977 1.00 67.44 87 ASN A C 1
ATOM 701 O O . ASN A 1 87 ? -12.993 -3.694 -14.802 1.00 67.44 87 ASN A O 1
ATOM 705 N N . GLY A 1 88 ? -13.332 -2.274 -16.502 1.00 62.38 88 GLY A N 1
ATOM 706 C CA . GLY A 1 88 ? -12.896 -1.067 -15.781 1.00 62.38 88 GLY A CA 1
ATOM 707 C C . GLY A 1 88 ? -13.594 -0.836 -14.433 1.00 62.38 88 GLY A C 1
ATOM 708 O O . GLY A 1 88 ? -12.974 -0.324 -13.503 1.00 62.38 88 GLY A O 1
ATOM 709 N N . GLU A 1 89 ? -14.845 -1.285 -14.287 1.00 65.44 89 GLU A N 1
ATOM 710 C CA . GLU A 1 89 ? -15.612 -1.162 -13.038 1.00 65.44 89 GLU A CA 1
ATOM 711 C C . GLU A 1 89 ? -14.996 -1.941 -11.867 1.00 65.44 89 GLU A C 1
ATOM 713 O O . GLU A 1 89 ? -15.071 -1.477 -10.732 1.00 65.44 89 GLU A O 1
ATOM 718 N N . LYS A 1 90 ? -14.315 -3.069 -12.123 1.00 68.81 90 LYS A N 1
ATOM 719 C CA . LYS A 1 90 ? -13.669 -3.879 -11.068 1.00 68.81 90 LYS A CA 1
ATOM 720 C C . LYS A 1 90 ? -12.507 -3.161 -10.390 1.00 68.81 90 LYS A C 1
ATOM 722 O O . LYS A 1 90 ? -12.161 -3.463 -9.256 1.00 68.81 90 LYS A O 1
ATOM 727 N N . TYR A 1 91 ? -11.903 -2.204 -11.086 1.00 69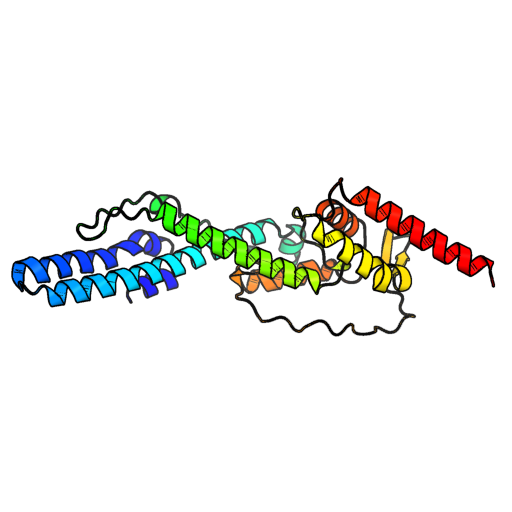.12 91 TYR A N 1
ATOM 728 C CA . TYR A 1 91 ? -10.771 -1.434 -10.582 1.00 69.12 91 TYR A CA 1
ATOM 729 C C . TYR A 1 91 ? -11.201 -0.077 -10.029 1.00 69.12 91 TYR A C 1
ATOM 731 O O . TYR A 1 91 ? -10.352 0.679 -9.564 1.00 69.12 91 TYR A O 1
ATOM 739 N N . SER A 1 92 ? -12.498 0.246 -10.063 1.00 70.25 92 SER A N 1
ATOM 740 C CA . SER A 1 92 ? -13.035 1.497 -9.537 1.00 70.25 92 SER A CA 1
ATOM 741 C C . SER A 1 92 ? -13.302 1.370 -8.039 1.00 70.25 92 SER A C 1
ATOM 743 O O . SER A 1 92 ? -14.136 0.581 -7.598 1.00 70.25 92 SER A O 1
ATOM 745 N N . VAL A 1 93 ? -12.589 2.165 -7.242 1.00 73.75 93 VAL A N 1
ATOM 746 C CA . VAL A 1 93 ? -12.779 2.207 -5.790 1.00 73.75 93 VAL A CA 1
ATOM 747 C C . VAL A 1 93 ? -13.817 3.276 -5.454 1.00 73.75 93 VAL A C 1
ATOM 749 O O . VAL A 1 93 ? -13.608 4.460 -5.722 1.00 73.75 93 VAL A O 1
ATOM 752 N N . GLN A 1 94 ? -14.934 2.859 -4.855 1.00 69.75 94 GLN A N 1
ATOM 753 C CA . GLN A 1 94 ? -16.003 3.767 -4.432 1.00 69.75 94 GLN A CA 1
ATOM 754 C C . GLN A 1 94 ? -15.551 4.659 -3.271 1.00 69.75 94 GLN A C 1
ATOM 756 O O . GLN A 1 94 ? -14.931 4.146 -2.341 1.00 69.75 94 GLN A O 1
ATOM 761 N N . PRO A 1 95 ? -15.884 5.962 -3.268 1.00 64.75 95 PRO A N 1
ATOM 762 C CA . PRO A 1 95 ? -15.411 6.880 -2.245 1.00 64.75 95 PRO A CA 1
ATOM 763 C C . PRO A 1 95 ? -15.940 6.522 -0.846 1.00 64.75 95 PRO A C 1
ATOM 765 O O . PRO A 1 95 ? -17.147 6.531 -0.603 1.00 64.75 95 PRO A O 1
ATOM 768 N N . MET A 1 96 ? -15.034 6.259 0.098 1.00 66.31 96 MET A N 1
ATOM 769 C CA . MET A 1 96 ? -15.364 6.021 1.505 1.00 66.31 96 MET A CA 1
ATOM 770 C C . MET A 1 96 ? -15.489 7.355 2.252 1.00 66.31 96 MET A C 1
ATOM 772 O O . MET A 1 96 ? -14.567 8.173 2.261 1.00 66.31 96 MET A O 1
ATOM 776 N N . ARG A 1 97 ? -16.631 7.584 2.909 1.00 62.06 97 ARG A N 1
ATOM 777 C CA . ARG A 1 97 ? -16.886 8.790 3.715 1.00 62.06 97 ARG A CA 1
ATOM 778 C C . ARG A 1 97 ? -16.250 8.652 5.098 1.00 62.06 97 ARG A C 1
ATOM 780 O O . ARG A 1 97 ? -16.928 8.312 6.052 1.00 62.06 97 ARG A O 1
ATOM 787 N N . ILE A 1 98 ? -14.946 8.897 5.197 1.00 55.38 98 ILE A N 1
ATOM 788 C CA . ILE A 1 98 ? -14.185 8.802 6.463 1.00 55.38 98 ILE A CA 1
ATOM 789 C C . ILE A 1 98 ? -14.226 10.129 7.246 1.00 55.38 98 ILE A C 1
ATOM 791 O O . ILE A 1 98 ? -14.004 10.167 8.455 1.00 55.38 98 ILE A O 1
ATOM 795 N N . GLU A 1 99 ? -14.513 11.245 6.566 1.00 48.31 99 GLU A N 1
ATOM 796 C CA . GLU A 1 99 ? -14.459 12.589 7.159 1.00 48.31 99 GLU A CA 1
ATOM 797 C C . GLU A 1 99 ? -15.447 12.790 8.317 1.00 48.31 99 GLU A C 1
ATOM 799 O O . GLU A 1 99 ? -15.139 13.527 9.254 1.00 48.31 99 GLU A O 1
ATOM 804 N N . ALA A 1 100 ? -16.589 12.094 8.305 1.00 48.53 100 ALA A N 1
ATOM 805 C CA . ALA A 1 100 ? -17.576 12.166 9.383 1.00 48.53 100 ALA A CA 1
ATOM 806 C C . ALA A 1 100 ? -17.076 11.533 10.700 1.00 48.53 100 ALA A C 1
ATOM 808 O O . ALA A 1 100 ? -17.522 11.914 11.780 1.00 48.53 100 ALA A O 1
ATOM 809 N N . HIS A 1 101 ? -16.107 10.614 10.633 1.00 52.47 101 HIS A N 1
ATOM 810 C CA . HIS A 1 101 ? -15.686 9.766 11.755 1.00 52.47 101 HIS A CA 1
ATOM 811 C C . HIS A 1 101 ? -14.490 10.329 12.531 1.00 52.47 101 HIS A C 1
ATOM 813 O O . HIS A 1 101 ? -14.350 10.083 13.725 1.00 52.47 101 HIS A O 1
ATOM 819 N N . ILE A 1 102 ? -13.637 11.133 11.884 1.00 47.25 102 ILE A N 1
ATOM 820 C CA . ILE A 1 102 ? -12.419 11.721 12.488 1.00 47.25 102 ILE A CA 1
ATOM 821 C C . ILE A 1 102 ? -12.755 12.925 13.401 1.00 47.25 102 ILE A C 1
ATOM 823 O O . ILE A 1 102 ? -11.905 13.417 14.151 1.00 47.25 102 ILE A O 1
ATOM 827 N N . GLY A 1 103 ? -13.994 13.423 13.339 1.00 42.09 103 GLY A N 1
ATOM 828 C CA . GLY A 1 103 ? -14.504 14.513 14.175 1.00 42.09 103 GLY A CA 1
ATOM 829 C C . GLY A 1 103 ? -15.123 14.070 15.502 1.00 42.09 103 GLY A C 1
ATOM 830 O O . GLY A 1 103 ? -15.457 14.926 16.321 1.00 42.09 103 GLY A O 1
ATOM 831 N N . PHE A 1 104 ? -15.285 12.764 15.739 1.00 45.56 104 PHE A N 1
ATOM 832 C CA . PHE A 1 104 ? -15.980 12.290 16.929 1.00 45.56 104 PHE A CA 1
ATOM 833 C C . PHE A 1 104 ? -15.059 12.329 18.157 1.00 45.56 104 PHE A C 1
ATOM 835 O O . PHE A 1 104 ? -14.137 11.529 18.311 1.00 45.56 104 PHE A O 1
ATOM 842 N N . ARG A 1 105 ? -15.320 13.283 19.055 1.00 45.03 105 ARG A N 1
ATOM 843 C CA . ARG A 1 105 ? -14.881 13.216 20.452 1.00 45.03 105 ARG A CA 1
ATOM 844 C C . ARG A 1 105 ? -15.864 12.294 21.163 1.00 45.03 105 ARG A C 1
ATOM 846 O O . ARG A 1 105 ? -16.917 12.749 21.597 1.00 45.03 105 ARG A O 1
ATOM 853 N N . ALA A 1 106 ? -15.545 11.010 21.261 1.00 43.84 106 ALA A N 1
ATOM 854 C CA . ALA A 1 106 ? -16.293 10.156 22.165 1.00 43.84 106 ALA A CA 1
ATOM 855 C C . ALA A 1 106 ? -15.999 10.621 23.598 1.00 43.84 106 ALA A C 1
ATOM 857 O O . ALA A 1 106 ? -14.855 10.594 24.056 1.00 43.84 106 ALA A O 1
ATOM 858 N N . GLN A 1 107 ? -17.022 11.140 24.270 1.00 43.59 107 GLN A N 1
ATOM 859 C CA . GLN A 1 107 ? -16.950 11.541 25.668 1.00 43.59 107 GLN A CA 1
ATOM 860 C C . GLN A 1 107 ? -17.360 10.336 26.511 1.00 43.59 107 GLN A C 1
ATOM 862 O O . GLN A 1 107 ? -18.476 10.234 27.003 1.00 43.59 107 GLN A O 1
ATOM 867 N N . PHE A 1 108 ? -16.449 9.377 26.604 1.00 51.34 108 PHE A N 1
ATOM 868 C CA . PHE A 1 108 ? -16.573 8.244 27.505 1.00 51.34 108 PHE A CA 1
ATOM 869 C C . PHE A 1 108 ? -16.306 8.731 28.942 1.00 51.34 108 PHE A C 1
ATOM 871 O O . PHE A 1 108 ? -15.250 9.319 29.183 1.00 51.34 108 PHE A O 1
ATOM 878 N N . PRO A 1 109 ? -17.200 8.491 29.916 1.00 46.16 109 PRO A N 1
ATOM 879 C CA . PRO A 1 109 ? -16.942 8.809 31.325 1.00 46.16 109 PRO A CA 1
ATOM 880 C C . PRO A 1 109 ? -15.743 8.045 31.920 1.00 46.16 109 PRO A C 1
ATOM 882 O O . PRO A 1 109 ? -15.215 8.459 32.947 1.00 46.16 109 PRO A O 1
ATOM 885 N N . LEU A 1 110 ? -15.319 6.952 31.272 1.00 49.41 110 LEU A N 1
ATOM 886 C CA . LEU A 1 110 ? -14.236 6.059 31.704 1.00 49.41 110 LEU A CA 1
ATOM 887 C C . LEU A 1 110 ? -12.882 6.305 31.027 1.00 49.41 110 LEU A C 1
ATOM 889 O O . LEU A 1 110 ? -11.873 5.770 31.464 1.00 49.41 110 LEU A O 1
ATOM 893 N N . PHE A 1 111 ? -12.832 7.085 29.952 1.00 47.72 111 PHE A N 1
ATOM 894 C CA . PHE A 1 111 ? -11.620 7.242 29.151 1.00 47.72 111 PHE A CA 1
ATOM 895 C C . PHE A 1 111 ? -11.119 8.676 29.332 1.00 47.72 111 PHE A C 1
ATOM 897 O O . PHE A 1 111 ? -11.771 9.639 28.919 1.00 47.72 111 PHE A O 1
ATOM 904 N N . MET A 1 112 ? -9.937 8.824 29.943 1.00 47.50 112 MET A N 1
ATOM 905 C CA . MET A 1 112 ? -9.049 9.981 29.741 1.00 47.50 112 MET A CA 1
ATOM 906 C C . MET A 1 112 ? -9.211 10.464 28.303 1.00 47.50 112 MET A C 1
ATOM 908 O O . MET A 1 112 ? -9.131 9.637 27.420 1.00 47.50 112 MET A O 1
ATOM 912 N N . THR A 1 113 ? -9.481 11.738 28.029 1.00 48.06 113 THR A N 1
ATOM 913 C CA . THR A 1 113 ? -9.796 12.244 26.676 1.00 48.06 113 THR A CA 1
ATOM 914 C C . THR A 1 113 ? -8.894 11.658 25.569 1.00 48.06 113 THR A C 1
ATOM 916 O O . THR A 1 113 ? -7.840 12.221 25.264 1.00 48.06 113 THR A O 1
ATOM 919 N N . PHE A 1 114 ? -9.288 10.533 24.963 1.00 58.81 114 PHE A N 1
ATOM 920 C CA . PHE A 1 114 ? -8.459 9.822 23.999 1.00 58.81 114 PHE A CA 1
ATOM 921 C C . PHE A 1 114 ? -8.674 10.473 22.647 1.00 58.81 114 PHE A C 1
ATOM 923 O O . PHE A 1 114 ? -9.776 10.523 22.097 1.00 58.81 114 PHE A O 1
ATOM 930 N N . ASN A 1 115 ? -7.599 11.038 22.116 1.00 62.50 115 ASN A N 1
ATOM 931 C CA . ASN A 1 115 ? -7.643 11.690 20.829 1.00 62.50 115 ASN A CA 1
ATOM 932 C C . ASN A 1 115 ? -7.469 10.622 19.744 1.00 62.50 115 ASN A C 1
ATOM 934 O O . ASN A 1 115 ? -6.358 10.328 19.309 1.00 62.50 115 ASN A O 1
ATOM 938 N N . LEU A 1 116 ? -8.586 10.032 19.309 1.00 66.12 116 LEU A N 1
ATOM 939 C CA . LEU A 1 116 ? -8.614 9.023 18.246 1.00 66.12 116 LEU A CA 1
ATOM 940 C C . LEU A 1 116 ? -7.813 9.478 17.012 1.00 66.12 116 LEU A C 1
ATOM 942 O O . LEU A 1 116 ? -7.103 8.686 16.403 1.00 66.12 116 LEU A O 1
ATOM 946 N N . ARG A 1 117 ? -7.835 10.779 16.691 1.00 62.19 117 ARG A N 1
ATOM 947 C CA . ARG A 1 117 ? -7.048 11.351 15.592 1.00 62.19 117 ARG A CA 1
ATOM 948 C C . ARG A 1 117 ? -5.537 11.224 15.815 1.00 62.19 117 ARG A C 1
ATOM 950 O O . ARG A 1 117 ? -4.832 10.922 14.856 1.00 62.19 117 ARG A O 1
ATOM 957 N N . SER A 1 118 ? -5.020 11.464 17.024 1.00 65.75 118 SER A N 1
ATOM 958 C CA . SER A 1 118 ? -3.577 11.323 17.276 1.00 65.75 118 SER A CA 1
ATOM 959 C C . SER A 1 118 ? -3.146 9.862 17.250 1.00 65.75 118 SER A C 1
ATOM 961 O O . SER A 1 118 ? -2.112 9.559 16.663 1.00 65.75 118 SER A O 1
ATOM 963 N N . LEU A 1 119 ? -3.966 8.963 17.801 1.00 69.38 119 LEU A N 1
ATOM 964 C CA . LEU A 1 119 ? -3.679 7.530 17.814 1.00 69.38 119 LEU A CA 1
ATOM 965 C C . LEU A 1 119 ? -3.718 6.931 16.399 1.00 69.38 119 LEU A C 1
ATOM 967 O O . LEU A 1 119 ? -2.793 6.223 16.008 1.00 69.38 119 LEU A O 1
ATOM 971 N N . ILE A 1 120 ? -4.734 7.278 15.597 1.00 69.94 120 ILE A N 1
ATOM 972 C CA . ILE A 1 120 ? -4.790 6.895 14.179 1.00 69.94 120 ILE A CA 1
ATOM 973 C C . ILE A 1 120 ? -3.569 7.449 13.443 1.00 69.94 120 ILE A C 1
ATOM 975 O O . ILE A 1 120 ? -2.936 6.709 12.703 1.00 69.94 120 ILE A O 1
ATOM 979 N N . SER A 1 121 ? -3.202 8.717 13.654 1.00 70.12 121 SER A N 1
ATOM 980 C CA . SER A 1 121 ? -2.034 9.326 13.001 1.00 70.12 121 SER A CA 1
ATOM 981 C C . SER A 1 121 ? -0.736 8.577 13.319 1.00 70.12 121 SER A C 1
ATOM 983 O O . SER A 1 121 ? 0.022 8.232 12.415 1.00 70.12 121 SER A O 1
ATOM 985 N N . GLU A 1 122 ? -0.493 8.264 14.592 1.00 72.25 122 GLU A N 1
ATOM 986 C CA . GLU A 1 122 ? 0.694 7.528 15.029 1.00 72.25 122 GLU A CA 1
ATOM 987 C C . GLU A 1 122 ? 0.758 6.121 14.420 1.00 72.25 122 GLU A C 1
ATOM 989 O O . GLU A 1 122 ? 1.766 5.743 13.815 1.00 72.25 122 GLU A O 1
ATOM 994 N N . ARG A 1 123 ? -0.339 5.359 14.514 1.00 74.38 123 ARG A N 1
ATOM 995 C CA . ARG A 1 123 ? -0.426 4.003 13.953 1.00 74.38 123 ARG A CA 1
ATOM 996 C C . ARG A 1 123 ? -0.291 4.020 12.430 1.00 74.38 123 ARG A C 1
ATOM 998 O O . ARG A 1 123 ? 0.434 3.201 11.872 1.00 74.38 123 ARG A O 1
ATOM 1005 N N . MET A 1 124 ? -0.926 4.981 11.763 1.00 74.44 124 MET A N 1
ATOM 1006 C CA . MET A 1 124 ? -0.862 5.151 10.313 1.00 74.44 124 MET A CA 1
ATOM 1007 C C . MET A 1 124 ? 0.562 5.478 9.854 1.00 74.44 124 MET A C 1
ATOM 1009 O O . MET A 1 124 ? 1.047 4.867 8.906 1.00 74.44 124 MET A O 1
ATOM 1013 N N . ASN A 1 125 ? 1.269 6.372 10.553 1.00 76.00 125 ASN A N 1
ATOM 1014 C CA . ASN A 1 125 ? 2.668 6.690 10.249 1.00 76.00 125 ASN A CA 1
ATOM 1015 C C . ASN A 1 125 ? 3.565 5.448 10.314 1.00 76.00 125 ASN A C 1
ATOM 1017 O O . ASN A 1 125 ? 4.422 5.264 9.447 1.00 76.00 125 ASN A O 1
ATOM 1021 N N . LYS A 1 126 ? 3.346 4.576 11.306 1.00 77.25 126 LYS A N 1
ATOM 1022 C CA . LYS A 1 126 ? 4.060 3.300 11.405 1.00 77.25 126 LYS A CA 1
ATOM 1023 C C . LYS A 1 126 ? 3.757 2.387 10.215 1.00 77.25 126 LYS A C 1
ATOM 1025 O O . LYS A 1 126 ? 4.687 1.965 9.542 1.00 77.25 126 LYS A O 1
ATOM 1030 N N . VAL A 1 127 ? 2.480 2.177 9.886 1.00 77.00 127 VAL A N 1
ATOM 1031 C CA . VAL A 1 127 ? 2.072 1.357 8.727 1.00 77.00 127 VAL A CA 1
ATOM 1032 C C . VAL A 1 127 ? 2.665 1.889 7.417 1.00 77.00 127 VAL A C 1
ATOM 1034 O O . VAL A 1 127 ? 3.119 1.106 6.586 1.00 77.00 127 VAL A O 1
ATOM 1037 N N . PHE A 1 128 ? 2.715 3.211 7.227 1.00 74.25 128 PHE A N 1
ATOM 1038 C CA . PHE A 1 128 ? 3.370 3.814 6.063 1.00 74.25 128 PHE A CA 1
ATOM 1039 C C . PHE A 1 128 ? 4.873 3.548 6.029 1.00 74.25 128 PHE A C 1
ATOM 1041 O O . PHE A 1 128 ? 5.410 3.273 4.958 1.00 74.25 128 PHE A O 1
ATOM 1048 N N . SER A 1 129 ? 5.543 3.637 7.175 1.00 73.81 129 SER A N 1
ATOM 1049 C CA . SER A 1 129 ? 6.987 3.414 7.275 1.00 73.81 129 SER A CA 1
ATOM 1050 C C . SER A 1 129 ? 7.329 1.954 6.973 1.00 73.81 129 SER A C 1
ATOM 1052 O O . SER A 1 129 ? 8.154 1.702 6.097 1.00 73.81 129 SER A O 1
ATOM 1054 N N . ASP A 1 130 ? 6.598 1.016 7.580 1.00 79.75 130 ASP A N 1
ATOM 1055 C CA . ASP A 1 130 ? 6.724 -0.425 7.334 1.00 79.75 130 ASP A CA 1
ATOM 1056 C C . ASP A 1 130 ? 6.406 -0.766 5.861 1.00 79.75 130 ASP A C 1
ATOM 1058 O O . ASP A 1 130 ? 7.071 -1.595 5.237 1.00 79.75 130 ASP A O 1
ATOM 1062 N N . ASN A 1 131 ? 5.407 -0.098 5.257 1.00 79.19 131 ASN A N 1
ATOM 1063 C CA . ASN A 1 131 ? 5.094 -0.274 3.837 1.00 79.19 131 ASN A CA 1
ATOM 1064 C C . ASN A 1 131 ? 6.226 0.212 2.926 1.00 79.19 131 ASN A C 1
ATOM 1066 O O . ASN A 1 131 ? 6.512 -0.433 1.920 1.00 79.19 131 ASN A O 1
ATOM 1070 N N . LEU A 1 132 ? 6.845 1.349 3.245 1.00 71.44 132 LEU A N 1
ATOM 1071 C CA . LEU A 1 132 ? 7.954 1.886 2.462 1.00 71.44 132 LEU A CA 1
ATOM 1072 C C . LEU A 1 132 ? 9.187 0.991 2.555 1.00 71.44 132 LEU A C 1
ATOM 1074 O O . LEU A 1 132 ? 9.770 0.693 1.519 1.00 71.44 132 LEU A O 1
ATOM 1078 N N . GLU A 1 133 ? 9.537 0.529 3.753 1.00 76.75 133 GLU A N 1
ATOM 1079 C CA . GLU A 1 133 ? 10.641 -0.412 3.966 1.00 76.75 133 GLU A CA 1
ATOM 1080 C C . GLU A 1 133 ? 10.430 -1.698 3.158 1.00 76.75 133 GLU A C 1
ATOM 1082 O O . GLU A 1 133 ? 11.283 -2.071 2.356 1.00 76.75 133 GLU A O 1
ATOM 1087 N N . PHE A 1 134 ? 9.231 -2.283 3.227 1.00 79.06 134 PHE A N 1
ATOM 1088 C CA . PHE A 1 134 ? 8.869 -3.438 2.406 1.00 79.06 134 PHE A CA 1
ATOM 1089 C C . PHE A 1 134 ? 9.013 -3.179 0.894 1.00 79.06 134 PHE A C 1
ATOM 1091 O O . PHE A 1 134 ? 9.498 -4.031 0.142 1.00 79.06 134 PHE A O 1
ATOM 1098 N N . LEU A 1 135 ? 8.569 -2.011 0.416 1.00 71.69 135 LEU A N 1
ATOM 1099 C CA . LEU A 1 135 ? 8.701 -1.643 -0.995 1.00 71.69 135 LEU A CA 1
ATOM 1100 C C . LEU A 1 135 ? 10.167 -1.435 -1.396 1.00 71.69 135 LEU A C 1
ATOM 1102 O O . LEU A 1 135 ? 10.508 -1.726 -2.543 1.00 71.69 135 LEU A O 1
ATOM 1106 N N . PHE A 1 136 ? 11.027 -0.984 -0.480 1.00 70.12 136 PHE A N 1
ATOM 1107 C CA . PHE A 1 136 ? 12.466 -0.863 -0.714 1.00 70.12 136 PHE A CA 1
ATOM 1108 C C . PHE A 1 136 ? 13.155 -2.215 -0.776 1.00 70.12 136 PHE A C 1
ATOM 1110 O O . PHE A 1 136 ? 13.832 -2.475 -1.767 1.00 70.12 136 PHE A O 1
ATOM 1117 N N . ASP A 1 137 ? 12.897 -3.113 0.170 1.00 71.38 137 ASP A N 1
ATOM 1118 C CA . ASP A 1 137 ? 13.426 -4.481 0.124 1.00 71.38 137 ASP A CA 1
ATOM 1119 C C . ASP A 1 137 ? 13.026 -5.184 -1.179 1.00 71.38 137 ASP A C 1
ATOM 1121 O O . ASP A 1 137 ? 13.818 -5.871 -1.834 1.00 71.38 137 ASP A O 1
ATOM 1125 N N . ARG A 1 138 ? 11.780 -4.962 -1.615 1.00 69.81 138 ARG A N 1
ATOM 1126 C CA . ARG A 1 138 ? 11.300 -5.456 -2.904 1.00 69.81 138 ARG A CA 1
ATOM 1127 C C . ARG A 1 138 ? 12.040 -4.808 -4.069 1.00 69.81 138 ARG A C 1
ATOM 1129 O O . ARG A 1 138 ? 12.437 -5.520 -4.988 1.00 69.81 138 ARG A O 1
ATOM 1136 N N . PHE A 1 139 ? 12.237 -3.495 -4.053 1.00 65.88 139 PHE A N 1
ATOM 1137 C CA . PHE A 1 139 ? 12.975 -2.790 -5.098 1.00 65.88 139 PHE A CA 1
ATOM 1138 C C . PHE A 1 139 ? 14.420 -3.291 -5.220 1.00 65.88 139 PHE A C 1
ATOM 1140 O O . PHE A 1 139 ? 14.886 -3.543 -6.325 1.00 65.88 139 PHE A O 1
ATOM 1147 N N . GLU A 1 140 ? 15.114 -3.521 -4.104 1.00 63.81 140 GLU A N 1
ATOM 1148 C CA . GLU A 1 140 ? 16.509 -3.985 -4.095 1.00 63.81 140 GLU A CA 1
ATOM 1149 C C . GLU A 1 140 ? 16.711 -5.376 -4.722 1.00 63.81 140 GLU A C 1
ATOM 1151 O O . GLU A 1 140 ? 17.819 -5.747 -5.125 1.00 63.81 140 GLU A O 1
ATOM 1156 N N . SER A 1 141 ? 15.642 -6.149 -4.857 1.00 61.25 141 SER A N 1
ATOM 1157 C CA . SER A 1 141 ? 15.675 -7.494 -5.436 1.00 61.25 141 SER A CA 1
ATOM 1158 C C . SER A 1 141 ? 15.166 -7.603 -6.873 1.00 61.25 141 SER A C 1
ATOM 1160 O O . SER A 1 141 ? 15.316 -8.655 -7.507 1.00 61.25 141 SER A O 1
ATOM 1162 N N . GLN A 1 142 ? 14.485 -6.561 -7.350 1.00 61.56 142 GLN A N 1
ATOM 1163 C CA . GLN A 1 142 ? 13.933 -6.505 -8.693 1.00 61.56 142 GLN A CA 1
ATOM 1164 C C . GLN A 1 142 ? 14.958 -5.894 -9.638 1.00 61.56 142 GLN A C 1
ATOM 1166 O O . GLN A 1 142 ? 15.788 -5.094 -9.229 1.00 61.56 142 GLN A O 1
ATOM 1171 N N . ASP A 1 143 ? 14.892 -6.288 -10.910 1.00 55.44 143 ASP A N 1
ATOM 1172 C CA . ASP A 1 143 ? 15.824 -5.774 -11.909 1.00 55.44 143 ASP A CA 1
ATOM 1173 C C . ASP A 1 143 ? 15.393 -4.375 -12.379 1.00 55.44 143 ASP A C 1
ATOM 1175 O O . ASP A 1 143 ? 14.199 -4.071 -12.472 1.00 55.44 143 ASP A O 1
ATOM 1179 N N . LEU A 1 144 ? 16.372 -3.569 -12.794 1.00 55.19 144 LEU A N 1
ATOM 1180 C CA . LEU A 1 144 ? 16.249 -2.183 -13.256 1.00 55.19 144 LEU A CA 1
ATOM 1181 C C . LEU A 1 144 ? 15.105 -1.904 -14.249 1.00 55.19 144 LEU A C 1
ATOM 1183 O O . LEU A 1 144 ? 14.542 -0.812 -14.264 1.00 55.19 144 LEU A O 1
ATOM 1187 N N . TYR A 1 145 ? 14.759 -2.872 -15.097 1.00 50.84 145 TYR A N 1
ATOM 1188 C CA . TYR A 1 145 ? 13.745 -2.727 -16.148 1.00 50.84 145 TYR A CA 1
ATOM 1189 C C . TYR A 1 145 ? 12.299 -2.923 -15.657 1.00 50.84 145 TYR A C 1
ATOM 1191 O O . TYR A 1 145 ? 11.383 -2.829 -16.459 1.00 50.84 145 TYR A O 1
ATOM 1199 N N . MET A 1 146 ? 12.077 -3.165 -14.359 1.00 48.22 146 MET A N 1
ATOM 1200 C CA . MET A 1 146 ? 10.743 -3.192 -13.727 1.00 48.22 146 MET A CA 1
ATOM 1201 C C . MET A 1 146 ? 10.405 -1.896 -12.970 1.00 48.22 146 MET A C 1
ATOM 1203 O O . MET A 1 146 ? 9.383 -1.816 -12.289 1.00 48.22 146 MET A O 1
ATOM 1207 N N . CYS A 1 147 ? 11.252 -0.866 -13.079 1.00 51.50 147 CYS A N 1
ATOM 1208 C CA . CYS A 1 147 ? 11.069 0.415 -12.400 1.00 51.50 147 CYS A CA 1
ATOM 1209 C C . CYS A 1 147 ? 9.988 1.278 -13.071 1.00 51.50 147 CYS A C 1
ATOM 1211 O O . CYS A 1 147 ? 10.309 2.234 -13.777 1.00 51.50 147 CYS A O 1
ATOM 1213 N N . ASP A 1 148 ? 8.716 0.972 -12.822 1.00 47.09 148 ASP A N 1
ATOM 1214 C CA . ASP A 1 148 ? 7.587 1.804 -13.273 1.00 47.09 148 ASP A CA 1
ATOM 1215 C C . ASP A 1 148 ? 7.068 2.763 -12.180 1.00 47.09 148 ASP A C 1
ATOM 1217 O O . ASP A 1 148 ? 6.259 3.658 -12.414 1.00 47.09 148 ASP A O 1
ATOM 1221 N N . SER A 1 149 ? 7.572 2.644 -10.950 1.00 44.34 149 SER A N 1
ATOM 1222 C CA . SER A 1 149 ? 7.116 3.461 -9.825 1.00 44.34 149 SER A CA 1
ATOM 1223 C C . SER A 1 149 ? 7.940 4.742 -9.683 1.00 44.34 149 SER A C 1
ATOM 1225 O O . SER A 1 149 ? 8.955 4.793 -8.985 1.00 44.34 149 SER A O 1
ATOM 1227 N N . GLY A 1 150 ? 7.482 5.812 -10.328 1.00 42.91 150 GLY A N 1
ATOM 1228 C CA . GLY A 1 150 ? 8.022 7.154 -10.139 1.00 42.91 150 GLY A CA 1
ATOM 1229 C C . GLY A 1 150 ? 7.649 7.750 -8.780 1.00 42.91 150 GLY A C 1
ATOM 1230 O O . GLY A 1 150 ? 6.652 8.458 -8.697 1.00 42.91 150 GLY A O 1
ATOM 1231 N N . LYS A 1 151 ? 8.467 7.544 -7.737 1.00 40.56 151 LYS A N 1
ATOM 1232 C CA . LYS A 1 151 ? 8.522 8.423 -6.548 1.00 40.56 151 LYS A CA 1
ATOM 1233 C C . LYS A 1 151 ? 9.956 8.576 -6.020 1.00 40.56 151 LYS A C 1
ATOM 1235 O O . LYS A 1 151 ? 10.798 7.706 -6.211 1.00 40.56 151 LYS A O 1
ATOM 1240 N N . LEU A 1 152 ? 10.196 9.748 -5.420 1.00 39.69 152 LEU A N 1
ATOM 1241 C CA . LEU A 1 152 ? 11.467 10.274 -4.901 1.00 39.69 152 LEU A CA 1
ATOM 1242 C C . LEU A 1 152 ? 12.217 9.248 -4.044 1.00 39.69 152 LEU A C 1
ATOM 1244 O O . LEU A 1 152 ? 11.675 8.834 -3.020 1.00 39.69 152 LEU A O 1
ATOM 1248 N N . LEU A 1 153 ? 13.472 8.933 -4.384 1.00 43.78 153 LEU A N 1
ATOM 1249 C CA . LEU A 1 153 ? 14.336 8.144 -3.508 1.00 43.78 153 LEU A CA 1
ATOM 1250 C C . LEU A 1 153 ? 15.730 8.737 -3.324 1.00 43.78 153 LEU A C 1
ATOM 1252 O O . LEU A 1 153 ? 16.316 9.382 -4.188 1.00 43.78 153 LEU A O 1
ATOM 1256 N N . THR A 1 154 ? 16.209 8.573 -2.097 1.00 46.16 154 THR A N 1
ATOM 1257 C CA . THR A 1 154 ? 17.407 9.185 -1.526 1.00 46.16 154 THR A CA 1
ATOM 1258 C C . THR A 1 154 ? 18.691 8.476 -1.973 1.00 46.16 154 THR A C 1
ATOM 1260 O O . THR A 1 154 ? 18.684 7.460 -2.671 1.00 46.16 154 THR A O 1
ATOM 1263 N N . SER A 1 155 ? 19.828 9.038 -1.554 1.00 48.81 155 SER A N 1
ATOM 1264 C CA . SER A 1 155 ? 21.205 8.746 -1.974 1.00 48.81 155 SER A CA 1
ATOM 1265 C C . SER A 1 155 ? 21.677 7.286 -1.937 1.00 48.81 155 SER A C 1
ATOM 1267 O O . SER A 1 155 ? 22.689 7.008 -2.579 1.00 48.81 155 SER A O 1
ATOM 1269 N N . HIS A 1 156 ? 20.983 6.379 -1.242 1.00 55.56 156 HIS A N 1
ATOM 1270 C CA . HIS A 1 156 ? 21.366 4.967 -1.091 1.00 55.56 156 HIS A CA 1
ATOM 1271 C C . HIS A 1 156 ? 21.182 4.118 -2.364 1.00 55.56 156 HIS A C 1
ATOM 1273 O O . HIS A 1 156 ? 21.888 3.132 -2.551 1.00 55.56 156 HIS A O 1
ATOM 1279 N N . HIS A 1 157 ? 20.334 4.537 -3.305 1.00 61.44 157 HIS A N 1
ATOM 1280 C CA . HIS A 1 157 ? 19.959 3.708 -4.463 1.00 61.44 157 HIS A CA 1
ATOM 1281 C C . HIS A 1 157 ? 20.891 3.853 -5.680 1.00 61.44 157 HIS A C 1
ATOM 1283 O O . HIS A 1 157 ? 20.824 3.067 -6.624 1.00 61.44 157 HIS A O 1
ATOM 1289 N N . LYS A 1 158 ? 21.812 4.828 -5.660 1.00 65.31 158 LYS A N 1
ATOM 1290 C CA . LYS A 1 158 ? 22.762 5.076 -6.764 1.00 65.31 158 LYS A CA 1
ATOM 1291 C C . LYS A 1 158 ? 23.684 3.880 -7.010 1.00 65.31 158 LYS A C 1
ATOM 1293 O O . LYS A 1 158 ? 23.977 3.552 -8.157 1.00 65.31 158 LYS A O 1
ATOM 1298 N N . GLY A 1 159 ? 24.130 3.235 -5.927 1.00 65.00 159 GLY A N 1
ATOM 1299 C CA . GLY A 1 159 ? 25.037 2.089 -5.981 1.00 65.00 159 GLY A CA 1
ATOM 1300 C C . GLY A 1 159 ? 24.384 0.850 -6.589 1.00 65.00 159 GLY A C 1
ATOM 1301 O O . GLY A 1 159 ? 25.029 0.138 -7.350 1.00 65.00 159 GLY A O 1
ATOM 1302 N N . LYS A 1 160 ? 23.090 0.635 -6.326 1.00 68.31 160 LYS A N 1
ATOM 1303 C CA . LYS A 1 160 ? 22.321 -0.480 -6.886 1.00 68.31 160 LYS A CA 1
ATOM 1304 C C . LYS A 1 160 ? 22.045 -0.293 -8.376 1.00 68.31 160 LYS A C 1
ATOM 1306 O O . LYS A 1 160 ? 22.354 -1.196 -9.146 1.00 68.31 160 LYS A O 1
ATOM 1311 N N . VAL A 1 161 ? 21.578 0.894 -8.786 1.00 68.88 161 VAL A N 1
ATOM 1312 C CA . VAL A 1 161 ? 21.398 1.232 -10.212 1.00 68.88 161 VAL A CA 1
ATOM 1313 C C . VAL A 1 161 ? 22.705 1.031 -10.979 1.00 68.88 161 VAL A C 1
ATOM 1315 O O . VAL A 1 161 ? 22.714 0.421 -12.042 1.00 68.88 161 VAL A O 1
ATOM 1318 N N . TRP A 1 162 ? 23.826 1.485 -10.412 1.00 72.88 162 TRP A N 1
ATOM 1319 C CA . TRP A 1 162 ? 25.149 1.278 -10.997 1.00 72.88 162 TRP A CA 1
ATOM 1320 C C . TRP A 1 162 ? 25.566 -0.200 -11.047 1.00 72.88 162 TRP A C 1
ATOM 1322 O O . TRP A 1 162 ? 26.041 -0.666 -12.080 1.00 72.88 162 TRP A O 1
ATOM 1332 N N . SER A 1 163 ? 25.362 -0.948 -9.958 1.00 71.06 163 SER A N 1
ATOM 1333 C CA . SER A 1 163 ? 25.685 -2.377 -9.876 1.00 71.06 163 SER A CA 1
ATOM 1334 C C . SER A 1 163 ? 24.918 -3.189 -10.919 1.00 71.06 163 SER A C 1
ATOM 1336 O O . SER A 1 163 ? 25.514 -3.995 -11.632 1.00 71.06 163 SER A O 1
ATOM 1338 N N . GLU A 1 164 ? 23.620 -2.934 -11.092 1.00 68.81 164 GLU A N 1
ATOM 1339 C CA . GLU A 1 164 ? 22.811 -3.580 -12.132 1.00 68.81 164 GLU A CA 1
ATOM 1340 C C . GLU A 1 164 ? 23.177 -3.111 -13.537 1.00 68.81 164 GLU A C 1
ATOM 1342 O O . GLU A 1 164 ? 23.217 -3.922 -14.465 1.00 68.81 164 GLU A O 1
ATOM 1347 N N . MET A 1 165 ? 23.525 -1.831 -13.705 1.00 72.38 165 MET A N 1
ATOM 1348 C CA . MET A 1 165 ? 24.043 -1.348 -14.980 1.00 72.38 165 MET A CA 1
ATOM 1349 C C . MET A 1 165 ? 25.317 -2.094 -15.385 1.00 72.38 165 MET A C 1
ATOM 1351 O O . MET A 1 165 ? 25.445 -2.531 -16.526 1.00 72.38 165 MET A O 1
ATOM 1355 N N . GLN A 1 166 ? 26.247 -2.270 -14.449 1.00 71.88 166 GLN A N 1
ATOM 1356 C CA . GLN A 1 166 ? 27.536 -2.902 -14.700 1.00 71.88 166 GLN A CA 1
ATOM 1357 C C . GLN A 1 166 ? 27.437 -4.422 -14.876 1.00 71.88 166 GLN A C 1
ATOM 1359 O O . GLN A 1 166 ? 28.124 -4.976 -15.737 1.00 71.88 166 GLN A O 1
ATOM 1364 N N . SER A 1 167 ? 26.623 -5.089 -14.055 1.00 70.69 167 SER A N 1
ATOM 1365 C CA . SER A 1 167 ? 26.533 -6.553 -14.009 1.00 70.69 167 SER A CA 1
ATOM 1366 C C . SER A 1 167 ? 25.560 -7.147 -15.026 1.00 70.69 167 SER A C 1
ATOM 1368 O O . SER A 1 167 ? 25.813 -8.250 -15.506 1.00 70.69 167 SER A O 1
ATOM 1370 N N . ASP A 1 168 ? 24.491 -6.430 -15.388 1.00 68.81 168 ASP A N 1
ATOM 1371 C CA . ASP A 1 168 ? 23.428 -6.958 -16.249 1.00 68.81 168 ASP A CA 1
ATOM 1372 C C . ASP A 1 168 ? 23.146 -6.077 -17.474 1.00 68.81 168 ASP A C 1
ATOM 1374 O O . ASP A 1 168 ? 23.215 -6.558 -18.604 1.00 68.81 168 ASP A O 1
ATOM 1378 N N . PHE A 1 169 ? 22.891 -4.776 -17.302 1.00 70.31 169 PHE A N 1
ATOM 1379 C CA . PHE A 1 169 ? 22.438 -3.935 -18.420 1.00 70.31 169 PHE A CA 1
ATOM 1380 C C . PHE A 1 169 ? 23.486 -3.778 -19.537 1.00 70.31 169 PHE A C 1
ATOM 1382 O O . PHE A 1 169 ? 23.233 -4.123 -20.690 1.00 70.31 169 PHE A O 1
ATOM 1389 N N . LEU A 1 170 ? 24.678 -3.272 -19.201 1.00 74.69 170 LEU A N 1
ATOM 1390 C CA . LEU A 1 170 ? 25.754 -3.007 -20.160 1.00 74.69 170 LEU A CA 1
ATOM 1391 C C . LEU A 1 170 ? 26.244 -4.255 -20.921 1.00 74.69 170 LEU A C 1
ATOM 1393 O O . LEU A 1 170 ? 26.519 -4.121 -22.114 1.00 74.69 170 LEU A O 1
ATOM 1397 N N . PRO A 1 171 ? 26.403 -5.444 -20.300 1.00 73.88 171 PRO A N 1
ATOM 1398 C CA . PRO A 1 171 ? 26.839 -6.633 -21.033 1.00 73.88 171 PRO A CA 1
ATOM 1399 C C . PRO A 1 171 ? 25.726 -7.309 -21.847 1.00 73.88 171 PRO A C 1
ATOM 1401 O O . PRO A 1 171 ? 26.030 -7.922 -22.871 1.00 73.88 171 PRO A O 1
ATOM 1404 N N . ASN A 1 172 ? 24.459 -7.218 -21.418 1.00 72.50 172 ASN A N 1
ATOM 1405 C CA . ASN A 1 172 ? 23.406 -8.097 -21.937 1.00 72.50 172 ASN A CA 1
ATOM 1406 C C . ASN A 1 172 ? 22.392 -7.407 -22.857 1.00 72.50 172 ASN A C 1
ATOM 1408 O O . ASN A 1 172 ? 21.619 -8.111 -23.506 1.00 72.50 172 ASN A O 1
ATOM 1412 N N . PHE A 1 173 ? 22.359 -6.075 -22.945 1.00 72.06 173 PHE A N 1
ATOM 1413 C CA . PHE A 1 173 ? 21.350 -5.354 -23.729 1.00 72.06 173 PHE A CA 1
ATOM 1414 C C . PHE A 1 173 ? 21.901 -4.771 -25.037 1.00 72.06 173 PHE A C 1
ATOM 1416 O O . PHE A 1 173 ? 23.020 -4.269 -25.104 1.00 72.06 173 PHE A O 1
ATOM 1423 N N . VAL A 1 174 ? 21.075 -4.802 -26.085 1.00 77.06 174 VAL A N 1
ATOM 1424 C CA . VAL A 1 174 ? 21.371 -4.255 -27.416 1.00 77.06 174 VAL A CA 1
ATOM 1425 C C . VAL A 1 174 ? 20.338 -3.191 -27.766 1.00 77.06 174 VAL A C 1
ATOM 1427 O O . VAL A 1 174 ? 19.137 -3.413 -27.614 1.00 77.06 174 VAL A O 1
ATOM 1430 N N . LEU A 1 175 ? 20.799 -2.038 -28.253 1.00 78.00 175 LEU A N 1
ATOM 1431 C CA . LEU A 1 175 ? 19.924 -0.961 -28.708 1.00 78.00 175 LEU A CA 1
ATOM 1432 C C . LEU A 1 175 ? 19.321 -1.287 -30.081 1.00 78.00 175 LEU A C 1
ATOM 1434 O O . LEU A 1 175 ? 20.038 -1.428 -31.072 1.00 78.00 175 LEU A O 1
ATOM 1438 N N . CYS A 1 176 ? 17.994 -1.335 -30.148 1.00 77.56 176 CYS A N 1
ATOM 1439 C CA . CYS A 1 176 ? 17.242 -1.355 -31.392 1.00 77.56 176 CYS A CA 1
ATOM 1440 C C . CYS A 1 176 ? 16.975 0.084 -31.853 1.00 77.56 176 CYS A C 1
ATOM 1442 O O . CYS A 1 176 ? 16.187 0.811 -31.246 1.00 77.56 176 CYS A O 1
ATOM 1444 N N . ASN A 1 177 ? 17.631 0.508 -32.934 1.00 72.00 177 ASN A N 1
ATOM 1445 C CA . ASN A 1 177 ? 17.596 1.907 -33.372 1.00 72.00 177 ASN A CA 1
ATOM 1446 C C . ASN A 1 177 ? 16.235 2.335 -33.962 1.00 72.00 177 ASN A C 1
ATOM 1448 O O . ASN A 1 177 ? 15.910 3.518 -33.967 1.00 72.00 177 ASN A O 1
ATOM 1452 N N . THR A 1 178 ? 15.417 1.390 -34.437 1.00 72.88 178 THR A N 1
ATOM 1453 C CA . THR A 1 178 ? 14.081 1.678 -34.988 1.00 72.88 178 THR A CA 1
ATOM 1454 C C . THR A 1 178 ? 13.050 1.952 -33.899 1.00 72.88 178 THR A C 1
ATOM 1456 O O . THR A 1 178 ? 12.216 2.835 -34.065 1.00 72.88 178 THR A O 1
ATOM 1459 N N . THR A 1 179 ? 13.113 1.229 -32.779 1.00 74.69 179 THR A N 1
ATOM 1460 C CA . THR A 1 179 ? 12.165 1.381 -31.664 1.00 74.69 179 THR A CA 1
ATOM 1461 C C . THR A 1 179 ? 12.719 2.217 -30.514 1.00 74.69 179 THR A C 1
ATOM 1463 O O . THR A 1 179 ? 11.991 2.478 -29.567 1.00 74.69 179 THR A O 1
ATOM 1466 N N . GLN A 1 180 ? 13.998 2.616 -30.560 1.00 77.88 180 GLN A N 1
ATOM 1467 C CA . GLN A 1 180 ? 14.698 3.300 -29.461 1.00 77.88 180 GLN A CA 1
ATOM 1468 C C . GLN A 1 180 ? 14.603 2.530 -28.127 1.00 77.88 180 GLN A C 1
ATOM 1470 O O . GLN A 1 180 ? 14.568 3.114 -27.043 1.00 77.88 180 GLN A O 1
ATOM 1475 N N . HIS A 1 181 ? 14.552 1.197 -28.211 1.00 78.31 181 HIS A N 1
ATOM 1476 C CA . HIS A 1 181 ? 14.472 0.299 -27.061 1.00 78.31 181 HIS A CA 1
ATOM 1477 C C . HIS A 1 181 ? 15.729 -0.563 -26.975 1.00 78.31 181 HIS A C 1
ATOM 1479 O O . HIS A 1 181 ? 16.222 -1.074 -27.978 1.00 78.31 181 HIS A O 1
ATOM 1485 N N . PHE A 1 182 ? 16.215 -0.768 -25.762 1.00 77.94 182 PHE A N 1
ATOM 1486 C CA . PHE A 1 182 ? 17.216 -1.763 -25.424 1.00 77.94 182 PHE A CA 1
ATOM 1487 C C . PHE A 1 182 ? 16.526 -3.099 -25.164 1.00 77.94 182 PHE A C 1
ATOM 1489 O O . PHE A 1 182 ? 15.646 -3.189 -24.309 1.00 77.94 182 PHE A O 1
ATOM 1496 N N . VAL A 1 183 ? 16.935 -4.141 -25.877 1.00 78.19 183 VAL A N 1
ATOM 1497 C CA . VAL A 1 183 ? 16.394 -5.499 -25.738 1.00 78.19 183 VAL A CA 1
ATOM 1498 C C . VAL A 1 183 ? 17.523 -6.432 -25.318 1.00 78.19 183 VAL A C 1
ATOM 1500 O O . VAL A 1 183 ? 18.657 -6.278 -25.778 1.00 78.19 183 VAL A O 1
ATOM 1503 N N . ARG A 1 184 ? 17.240 -7.394 -24.433 1.00 72.56 184 ARG A N 1
ATOM 1504 C CA . ARG A 1 184 ? 18.242 -8.390 -24.033 1.00 72.56 184 ARG A CA 1
ATOM 1505 C C . ARG A 1 184 ? 18.691 -9.221 -25.237 1.00 72.56 184 ARG A C 1
ATOM 1507 O O . ARG A 1 184 ? 17.879 -9.702 -26.024 1.00 72.56 184 ARG A O 1
ATOM 1514 N N . SER A 1 185 ? 20.000 -9.397 -25.362 1.00 70.56 185 SER A N 1
ATOM 1515 C CA . SER A 1 185 ? 20.633 -10.206 -26.397 1.00 70.56 185 SER A CA 1
ATOM 1516 C C . SER A 1 185 ? 20.296 -11.682 -26.202 1.00 70.56 185 SER A C 1
ATOM 1518 O O . SER A 1 185 ? 20.554 -12.251 -25.145 1.00 70.56 185 SER A O 1
ATOM 1520 N N . SER A 1 186 ? 19.800 -12.339 -27.251 1.00 63.56 186 SER A N 1
ATOM 1521 C CA . SER A 1 186 ? 19.524 -13.784 -27.259 1.00 63.56 186 SER A CA 1
ATOM 1522 C C . SER A 1 186 ? 20.783 -14.661 -27.216 1.00 63.56 186 SER A C 1
ATOM 1524 O O . SER A 1 186 ? 20.681 -15.880 -27.109 1.00 63.56 186 SER A O 1
ATOM 1526 N N . ARG A 1 187 ? 21.976 -14.057 -27.329 1.00 57.47 187 ARG A N 1
ATOM 1527 C CA . ARG A 1 187 ? 23.268 -14.761 -27.371 1.00 57.47 187 ARG A CA 1
ATOM 1528 C C . ARG A 1 187 ? 23.896 -14.986 -25.995 1.00 57.47 187 ARG A C 1
ATOM 1530 O O . ARG A 1 187 ? 24.877 -15.720 -25.914 1.00 57.47 187 ARG A O 1
ATOM 1537 N N . VAL A 1 188 ? 23.370 -14.363 -24.940 1.00 57.19 188 VAL A N 1
ATOM 1538 C CA . VAL A 1 188 ? 23.885 -14.525 -23.574 1.00 57.19 188 VAL A CA 1
ATOM 1539 C C . VAL A 1 188 ? 22.924 -15.427 -22.791 1.00 57.19 188 VAL A C 1
ATOM 1541 O O . VAL A 1 188 ? 21.740 -15.098 -22.707 1.00 57.19 188 VAL A O 1
ATOM 1544 N N . PRO A 1 189 ? 23.380 -16.568 -22.236 1.00 51.66 189 PRO A N 1
ATOM 1545 C CA . PRO A 1 189 ? 22.545 -17.402 -21.377 1.00 51.66 189 PRO A CA 1
ATOM 1546 C C . PRO A 1 189 ? 22.033 -16.584 -20.189 1.00 51.66 189 PRO A C 1
ATOM 1548 O O . PRO A 1 189 ? 22.817 -15.867 -19.565 1.00 51.66 189 PRO A O 1
ATOM 1551 N N . LEU A 1 190 ? 20.744 -16.709 -19.841 1.00 54.06 190 LEU A N 1
ATOM 1552 C CA . LEU A 1 190 ? 20.258 -16.201 -18.558 1.00 54.06 190 LEU A CA 1
ATOM 1553 C C . LEU A 1 190 ? 21.045 -16.919 -17.462 1.00 54.06 190 LEU A C 1
ATOM 1555 O O . LEU A 1 190 ? 20.783 -18.087 -17.187 1.00 54.06 190 LEU A O 1
ATOM 1559 N N . VAL A 1 191 ? 21.986 -16.231 -16.824 1.00 48.06 191 VAL A N 1
ATOM 1560 C CA . VAL A 1 191 ? 22.419 -16.631 -15.491 1.00 48.06 191 VAL A CA 1
ATOM 1561 C C . VAL A 1 191 ? 21.272 -16.204 -14.581 1.00 48.06 191 VAL A C 1
ATOM 1563 O O . VAL A 1 191 ? 21.044 -14.999 -14.440 1.00 48.06 191 VAL A O 1
ATOM 1566 N N . PRO A 1 192 ? 20.485 -17.137 -14.017 1.00 46.34 192 PRO A N 1
ATOM 1567 C CA . PRO A 1 192 ? 19.476 -16.763 -13.053 1.00 46.34 192 PRO A CA 1
ATOM 1568 C C . PRO A 1 192 ? 20.250 -16.278 -11.834 1.00 46.34 192 PRO A C 1
ATOM 1570 O O . PRO A 1 192 ? 20.818 -17.077 -11.090 1.00 46.34 192 PRO A O 1
ATOM 1573 N N . VAL A 1 193 ? 20.321 -14.963 -11.644 1.00 52.00 193 VAL A N 1
ATOM 1574 C CA . VAL A 1 193 ? 20.651 -14.423 -10.329 1.00 52.00 193 VAL A CA 1
ATOM 1575 C C . VAL A 1 193 ? 19.607 -15.035 -9.400 1.00 52.00 193 VAL A C 1
ATOM 1577 O O . VAL A 1 193 ? 18.411 -14.850 -9.631 1.00 52.00 193 VAL A O 1
ATOM 1580 N N . GLN A 1 194 ? 20.038 -15.854 -8.434 1.00 43.53 194 GLN A N 1
ATOM 1581 C CA . GLN A 1 194 ? 19.152 -16.398 -7.408 1.00 43.53 194 GLN A CA 1
ATOM 1582 C C . GLN A 1 194 ? 18.569 -15.207 -6.655 1.00 43.53 194 GLN A C 1
ATOM 1584 O O . GLN A 1 194 ? 19.201 -14.645 -5.763 1.00 43.53 194 GLN A O 1
ATOM 1589 N N . LYS A 1 195 ? 17.390 -14.762 -7.084 1.00 49.56 195 LYS A N 1
ATOM 1590 C CA . LYS A 1 195 ? 16.675 -13.697 -6.403 1.00 49.56 195 LYS A CA 1
ATOM 1591 C C . LYS A 1 195 ? 16.161 -14.277 -5.092 1.00 49.56 195 LYS A C 1
ATOM 1593 O O . LYS A 1 195 ? 15.592 -15.373 -5.121 1.00 49.56 195 LYS A O 1
ATOM 1598 N N . PRO A 1 196 ? 16.359 -13.588 -3.959 1.00 45.78 196 PRO A N 1
ATOM 1599 C CA . PRO A 1 196 ? 15.758 -14.018 -2.711 1.00 45.78 196 PRO A CA 1
ATOM 1600 C C . PRO A 1 196 ? 14.244 -14.134 -2.921 1.00 45.78 196 PRO A C 1
ATOM 1602 O O . PRO A 1 196 ? 13.598 -13.225 -3.446 1.00 45.78 196 PRO A O 1
ATOM 1605 N N . SER A 1 197 ? 13.687 -15.296 -2.584 1.00 46.16 197 SER A N 1
ATOM 1606 C CA . SER A 1 197 ? 12.245 -15.520 -2.600 1.00 46.16 197 SER A CA 1
ATOM 1607 C C . SER A 1 197 ? 11.594 -14.572 -1.597 1.00 46.16 197 SER A C 1
ATOM 1609 O O . SER A 1 197 ? 11.938 -14.603 -0.415 1.00 46.16 197 SER A O 1
ATOM 1611 N N . PHE A 1 198 ? 10.671 -13.734 -2.062 1.00 53.91 198 PHE A N 1
ATOM 1612 C CA . PHE A 1 198 ? 9.995 -12.770 -1.200 1.00 53.91 198 PHE A CA 1
ATOM 1613 C C . PHE A 1 198 ? 9.079 -13.449 -0.200 1.00 53.91 198 PHE A C 1
ATOM 1615 O O . PHE A 1 198 ? 8.316 -14.350 -0.548 1.00 53.91 198 PHE A O 1
ATOM 1622 N N . LEU A 1 199 ? 9.104 -12.938 1.029 1.00 52.12 199 LEU A N 1
ATOM 1623 C CA . LEU A 1 199 ? 8.036 -13.167 1.986 1.00 52.12 199 LEU A CA 1
ATOM 1624 C C . LEU A 1 199 ? 6.747 -12.578 1.399 1.00 52.12 199 LEU A C 1
ATOM 1626 O O . LEU A 1 199 ? 6.699 -11.403 1.032 1.00 52.12 199 LEU A O 1
ATOM 1630 N N . HIS A 1 200 ? 5.718 -13.412 1.263 1.00 59.00 200 HIS A N 1
ATOM 1631 C CA . HIS A 1 200 ? 4.394 -12.977 0.838 1.00 59.00 200 HIS A CA 1
ATOM 1632 C C . HIS A 1 200 ? 3.862 -11.940 1.838 1.00 59.00 200 HIS A C 1
ATOM 1634 O O . HIS A 1 200 ? 3.559 -12.278 2.981 1.00 59.00 200 HIS A O 1
ATOM 1640 N N . ALA A 1 201 ? 3.773 -10.676 1.419 1.00 70.31 201 ALA A N 1
ATOM 1641 C CA . ALA A 1 201 ? 3.183 -9.613 2.227 1.00 70.31 201 ALA A CA 1
ATOM 1642 C C . ALA A 1 201 ? 1.662 -9.552 2.034 1.00 70.31 201 ALA A C 1
ATOM 1644 O O . ALA A 1 201 ? 1.125 -10.051 1.041 1.00 70.31 201 ALA A O 1
ATOM 1645 N N . LYS A 1 202 ? 0.962 -8.905 2.977 1.00 77.25 202 LYS A N 1
ATOM 1646 C CA . LYS A 1 202 ? -0.477 -8.632 2.846 1.00 77.25 202 LYS A CA 1
ATOM 1647 C C . LYS A 1 202 ? -0.745 -7.872 1.528 1.00 77.25 202 LYS A C 1
ATOM 1649 O O . LYS A 1 202 ? 0.033 -6.974 1.198 1.00 77.25 202 LYS A O 1
ATOM 1654 N N . PRO A 1 203 ? -1.853 -8.144 0.809 1.00 75.00 203 PRO A N 1
ATOM 1655 C CA . PRO A 1 203 ? -2.206 -7.448 -0.438 1.00 75.00 203 PRO A CA 1
ATOM 1656 C C . PRO A 1 203 ? -2.157 -5.917 -0.327 1.00 75.00 203 PRO A C 1
ATOM 1658 O O . PRO A 1 203 ? -1.710 -5.236 -1.252 1.00 75.00 203 PRO A O 1
ATOM 1661 N N . ASN A 1 204 ? -2.516 -5.406 0.852 1.00 78.50 204 ASN A N 1
ATOM 1662 C CA . ASN A 1 204 ? -2.571 -3.989 1.199 1.00 78.50 204 ASN A CA 1
ATOM 1663 C C . ASN A 1 204 ? -1.201 -3.295 1.100 1.00 78.50 204 ASN A C 1
ATOM 1665 O O . ASN A 1 204 ? -1.139 -2.091 0.871 1.00 78.50 204 ASN A O 1
ATOM 1669 N N . PHE A 1 205 ? -0.098 -4.041 1.247 1.00 78.75 205 PHE A N 1
ATOM 1670 C CA . PHE A 1 205 ? 1.263 -3.502 1.153 1.00 78.75 205 PHE A CA 1
ATOM 1671 C C . PHE A 1 205 ? 1.730 -3.316 -0.301 1.00 78.75 205 PHE A C 1
ATOM 1673 O O . PHE A 1 205 ? 2.735 -2.650 -0.556 1.00 78.75 205 PHE A O 1
ATOM 1680 N N . TYR A 1 206 ? 0.990 -3.864 -1.262 1.00 80.25 206 TYR A N 1
ATOM 1681 C CA . TYR A 1 206 ? 1.230 -3.683 -2.687 1.00 80.25 206 TYR A CA 1
ATOM 1682 C C . TYR A 1 206 ? 0.342 -2.546 -3.234 1.00 80.25 206 TYR A C 1
ATOM 1684 O O . TYR A 1 206 ? 0.592 -1.373 -2.949 1.00 80.25 206 TYR A O 1
ATOM 1692 N N . CYS A 1 207 ? -0.701 -2.878 -3.994 1.00 78.12 207 CYS A N 1
ATOM 1693 C CA . CYS A 1 207 ? -1.645 -1.963 -4.639 1.00 78.12 207 CYS A CA 1
ATOM 1694 C C . CYS A 1 207 ? -3.031 -1.968 -3.970 1.00 78.12 207 CYS A C 1
ATOM 1696 O O . CYS A 1 207 ? -4.001 -1.512 -4.569 1.00 78.12 207 CYS A O 1
ATOM 1698 N N . GLY A 1 208 ? -3.134 -2.461 -2.732 1.00 78.56 208 GLY A N 1
ATOM 1699 C CA . GLY A 1 208 ? -4.380 -2.460 -1.968 1.00 78.56 208 GLY A CA 1
ATOM 1700 C C . GLY A 1 208 ? -5.107 -3.801 -2.036 1.00 78.56 208 GLY A C 1
ATOM 1701 O O . GLY A 1 208 ? -4.996 -4.592 -1.104 1.00 78.56 208 GLY A O 1
ATOM 1702 N N . THR A 1 209 ? -5.817 -4.079 -3.131 1.00 81.62 209 THR A N 1
ATOM 1703 C CA . THR A 1 209 ? -6.564 -5.337 -3.321 1.00 81.62 209 THR A CA 1
ATOM 1704 C C . THR A 1 209 ? -5.799 -6.347 -4.177 1.00 81.62 209 THR A C 1
ATOM 1706 O O . THR A 1 209 ? -4.908 -5.994 -4.950 1.00 81.62 209 THR A O 1
ATOM 1709 N N . GLU A 1 210 ? -6.149 -7.629 -4.066 1.00 82.12 210 GLU A N 1
ATOM 1710 C CA . GLU A 1 210 ? -5.547 -8.692 -4.885 1.00 82.12 210 GLU A CA 1
ATOM 1711 C C . GLU A 1 210 ? -5.808 -8.491 -6.388 1.00 82.12 210 GLU A C 1
ATOM 1713 O O . GLU A 1 210 ? -4.918 -8.687 -7.217 1.00 82.12 210 GLU A O 1
ATOM 1718 N N . GLU A 1 211 ? -6.996 -8.001 -6.737 1.00 81.56 211 GLU A N 1
ATOM 1719 C CA . GLU A 1 211 ? -7.379 -7.679 -8.113 1.00 81.56 211 GLU A CA 1
ATOM 1720 C C . GLU A 1 211 ? -6.530 -6.536 -8.685 1.00 81.56 211 GLU A C 1
ATOM 1722 O O . GLU A 1 211 ? -6.007 -6.653 -9.797 1.00 81.56 211 GLU A O 1
ATOM 1727 N N . LEU A 1 212 ? -6.317 -5.466 -7.906 1.00 80.44 212 LEU A N 1
ATOM 1728 C CA . LEU A 1 212 ? -5.431 -4.363 -8.287 1.00 80.44 212 LEU A CA 1
ATOM 1729 C C . LEU A 1 212 ? -3.973 -4.817 -8.375 1.00 80.44 212 LEU A C 1
ATOM 1731 O O . LEU A 1 212 ? -3.264 -4.401 -9.289 1.00 80.44 212 LEU A O 1
ATOM 1735 N N . ASN A 1 213 ? -3.521 -5.7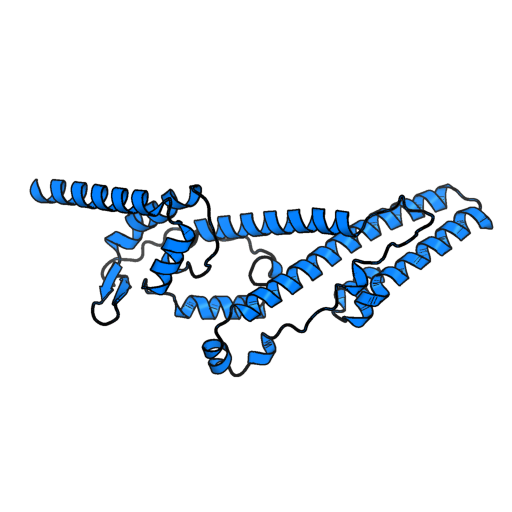04 -7.487 1.00 82.50 213 ASN A N 1
ATOM 1736 C CA . ASN A 1 213 ? -2.175 -6.276 -7.556 1.00 82.50 213 ASN A CA 1
ATOM 1737 C C . ASN A 1 213 ? -1.956 -7.048 -8.860 1.00 82.50 213 ASN A C 1
ATOM 1739 O O . ASN A 1 213 ? -0.919 -6.887 -9.504 1.00 82.50 213 ASN A O 1
ATOM 1743 N N . SER A 1 214 ? -2.934 -7.860 -9.263 1.00 81.12 214 SER A N 1
ATOM 1744 C CA . SER A 1 214 ? -2.894 -8.617 -10.516 1.00 81.12 214 SER A CA 1
ATOM 1745 C C . SER A 1 214 ? -2.917 -7.699 -11.744 1.00 81.12 214 SER A C 1
ATOM 1747 O O . SER A 1 214 ? -2.147 -7.897 -12.691 1.00 81.12 214 SER A O 1
ATOM 1749 N N . ALA A 1 215 ? -3.740 -6.646 -11.711 1.00 80.25 215 ALA A N 1
ATOM 1750 C CA . ALA A 1 215 ? -3.812 -5.654 -12.779 1.00 80.25 215 ALA A CA 1
ATOM 1751 C C . ALA A 1 215 ? -2.496 -4.887 -12.936 1.00 80.25 215 ALA A C 1
ATOM 1753 O O . ALA A 1 215 ? -1.946 -4.846 -14.033 1.00 80.25 215 ALA A O 1
ATOM 1754 N N . HIS A 1 216 ? -1.938 -4.367 -11.838 1.00 77.06 216 HIS A N 1
ATOM 1755 C CA . HIS A 1 216 ? -0.637 -3.691 -11.838 1.00 77.06 216 HIS A CA 1
ATOM 1756 C C . HIS A 1 216 ? 0.490 -4.625 -12.270 1.00 77.06 216 HIS A C 1
ATOM 1758 O O . HIS A 1 216 ? 1.337 -4.234 -13.064 1.00 77.06 216 HIS A O 1
ATOM 1764 N N . GLN A 1 217 ? 0.480 -5.889 -11.839 1.00 78.56 217 GLN A N 1
ATOM 1765 C CA . GLN A 1 217 ? 1.452 -6.869 -12.321 1.00 78.56 217 GLN A CA 1
ATOM 1766 C C . GLN A 1 217 ? 1.337 -7.088 -13.837 1.00 78.56 217 GLN A C 1
ATOM 1768 O O . GLN A 1 217 ? 2.354 -7.193 -14.521 1.00 78.56 217 GLN A O 1
ATOM 1773 N N . SER A 1 218 ? 0.117 -7.166 -14.366 1.00 79.56 218 SER A N 1
ATOM 1774 C CA . SER A 1 218 ? -0.131 -7.327 -15.802 1.00 79.56 218 SER A CA 1
ATOM 1775 C C . SER A 1 218 ? 0.288 -6.086 -16.587 1.00 79.56 218 SER A C 1
ATOM 1777 O O . SER A 1 218 ? 0.915 -6.218 -17.634 1.00 79.56 218 SER A O 1
ATOM 1779 N N . TYR A 1 219 ? 0.032 -4.897 -16.042 1.00 76.25 219 TYR A N 1
ATOM 1780 C CA . TYR A 1 219 ? 0.472 -3.624 -16.599 1.00 76.25 219 TYR A CA 1
ATOM 1781 C C . TYR A 1 219 ? 2.005 -3.528 -16.645 1.00 76.25 219 TYR A C 1
ATOM 1783 O O . TYR A 1 219 ? 2.580 -3.325 -17.710 1.00 76.25 219 TYR A O 1
ATOM 1791 N N . THR A 1 220 ? 2.702 -3.806 -15.538 1.00 70.88 220 THR A N 1
ATOM 1792 C CA . THR A 1 220 ? 4.176 -3.802 -15.506 1.00 70.88 220 THR A CA 1
ATOM 1793 C C . THR A 1 220 ? 4.783 -4.849 -16.446 1.00 70.88 220 THR A C 1
ATOM 1795 O O . THR A 1 220 ? 5.849 -4.624 -17.013 1.00 70.88 220 THR A O 1
ATOM 1798 N N . ARG A 1 221 ? 4.109 -5.987 -16.680 1.00 72.88 221 ARG A N 1
ATOM 1799 C CA . ARG A 1 221 ? 4.556 -6.978 -17.677 1.00 72.88 221 ARG A CA 1
ATOM 1800 C C . ARG A 1 221 ? 4.550 -6.429 -19.105 1.00 72.88 221 ARG A C 1
ATOM 1802 O O . ARG A 1 221 ? 5.396 -6.860 -19.882 1.00 72.88 221 ARG A O 1
ATOM 1809 N N . LEU A 1 222 ? 3.666 -5.486 -19.448 1.00 71.62 222 LEU A N 1
ATOM 1810 C CA . LEU A 1 222 ? 3.671 -4.821 -20.762 1.00 71.62 222 LEU A CA 1
ATOM 1811 C C . LEU A 1 222 ? 4.931 -3.976 -20.966 1.00 71.62 222 LEU A C 1
ATOM 1813 O O . LEU A 1 222 ? 5.444 -3.885 -22.079 1.00 71.62 222 LEU A O 1
ATOM 1817 N N . HIS A 1 223 ? 5.451 -3.407 -19.880 1.00 67.69 223 HIS A N 1
ATOM 1818 C CA . HIS A 1 223 ? 6.722 -2.689 -19.853 1.00 67.69 223 HIS A CA 1
ATOM 1819 C C . HIS A 1 223 ? 7.925 -3.615 -19.588 1.00 67.69 223 HIS A C 1
ATOM 1821 O O . HIS A 1 223 ? 9.063 -3.163 -19.510 1.00 67.69 223 HIS A O 1
ATOM 1827 N N . GLY A 1 224 ? 7.706 -4.931 -19.512 1.00 64.81 224 GLY A N 1
ATOM 1828 C CA . GLY A 1 224 ? 8.757 -5.922 -19.319 1.00 64.81 224 GLY A CA 1
ATOM 1829 C C . GLY A 1 224 ? 9.451 -6.360 -20.606 1.00 64.81 224 GLY A C 1
ATOM 1830 O O . GLY A 1 224 ? 8.874 -6.382 -21.688 1.00 64.81 224 GLY A O 1
ATOM 1831 N N . GLY A 1 225 ? 10.721 -6.754 -20.481 1.00 66.06 225 GLY A N 1
ATOM 1832 C CA . GLY A 1 225 ? 11.501 -7.343 -21.579 1.00 66.06 225 GLY A CA 1
ATOM 1833 C C . GLY A 1 225 ? 12.228 -6.341 -22.481 1.00 66.06 225 GLY A C 1
ATOM 1834 O O . GLY A 1 225 ? 13.022 -6.753 -23.328 1.00 66.06 225 GLY A O 1
ATOM 1835 N N . PHE A 1 226 ? 12.032 -5.040 -22.267 1.00 70.50 226 PHE A N 1
ATOM 1836 C CA . PHE A 1 226 ? 12.817 -3.988 -22.902 1.00 70.50 226 PHE A CA 1
ATOM 1837 C C . PHE A 1 226 ? 13.113 -2.860 -21.911 1.00 70.50 226 PHE A C 1
ATOM 1839 O O . PHE A 1 226 ? 12.410 -2.676 -20.926 1.00 70.50 226 PHE A O 1
ATOM 1846 N N . PHE A 1 227 ? 14.152 -2.081 -22.182 1.00 74.25 227 PHE A N 1
ATOM 1847 C CA . PHE A 1 227 ? 14.458 -0.848 -21.466 1.00 74.25 227 PHE A CA 1
ATOM 1848 C C . PHE A 1 227 ? 14.402 0.312 -22.463 1.00 74.25 227 PHE A C 1
ATOM 1850 O O . PHE A 1 227 ? 14.936 0.219 -23.561 1.00 74.25 227 PHE A O 1
ATOM 1857 N N . GLY A 1 228 ? 13.717 1.402 -22.135 1.00 75.75 228 GLY A N 1
ATOM 1858 C CA . GLY A 1 228 ? 13.344 2.433 -23.111 1.00 75.75 228 GLY A CA 1
ATOM 1859 C C . GLY A 1 228 ? 13.167 3.797 -22.458 1.00 75.75 228 GLY A C 1
ATOM 1860 O O . GLY A 1 228 ? 13.474 3.960 -21.279 1.00 75.75 228 GLY A O 1
ATOM 1861 N N . ILE A 1 229 ? 12.646 4.770 -23.207 1.00 75.94 229 ILE A N 1
ATOM 1862 C CA . ILE A 1 229 ? 12.467 6.153 -22.728 1.00 75.94 229 ILE A CA 1
ATOM 1863 C C . ILE A 1 229 ? 11.653 6.237 -21.417 1.00 75.94 229 ILE A C 1
ATOM 1865 O O . ILE A 1 229 ? 12.106 6.946 -20.515 1.00 75.94 229 ILE A O 1
ATOM 1869 N N . PRO A 1 230 ? 10.532 5.504 -21.235 1.00 72.06 230 PRO A N 1
ATOM 1870 C CA . PRO A 1 230 ? 9.790 5.518 -19.970 1.00 72.06 230 PRO A CA 1
ATOM 1871 C C . PRO A 1 230 ? 10.658 5.085 -18.780 1.00 72.06 230 PRO A C 1
ATOM 1873 O O . PRO A 1 230 ? 10.733 5.785 -17.772 1.00 72.06 230 PRO A O 1
ATOM 1876 N N . HIS A 1 231 ? 11.426 4.006 -18.948 1.00 73.69 231 HIS A N 1
ATOM 1877 C CA . HIS A 1 231 ? 12.352 3.490 -17.939 1.00 73.69 231 HIS A CA 1
ATOM 1878 C C . HIS A 1 231 ? 13.486 4.474 -17.624 1.00 73.69 231 HIS A C 1
ATOM 1880 O O . HIS A 1 231 ? 13.846 4.659 -16.461 1.00 73.69 231 HIS A O 1
ATOM 1886 N N . MET A 1 232 ? 14.035 5.149 -18.640 1.00 73.06 232 MET A N 1
ATOM 1887 C CA . MET A 1 232 ? 15.048 6.190 -18.443 1.00 73.06 232 MET A CA 1
ATOM 1888 C C . MET A 1 232 ? 14.488 7.363 -17.642 1.00 73.06 232 MET A C 1
ATOM 1890 O O . MET A 1 232 ? 15.144 7.850 -16.723 1.00 73.06 232 MET A O 1
ATOM 1894 N N . PHE A 1 233 ? 13.269 7.800 -17.955 1.00 73.31 233 PHE A N 1
ATOM 1895 C CA . PHE A 1 233 ? 12.627 8.903 -17.253 1.00 73.31 233 PHE A CA 1
ATOM 1896 C C . PHE A 1 233 ? 12.333 8.550 -15.789 1.00 73.31 233 PHE A C 1
ATOM 1898 O O . PHE A 1 233 ? 12.652 9.338 -14.894 1.00 73.31 233 PHE A O 1
ATOM 1905 N N . SER A 1 234 ? 11.824 7.342 -15.529 1.00 70.12 234 SER A N 1
ATOM 1906 C CA . SER A 1 234 ? 11.655 6.799 -14.176 1.00 70.12 234 SER A CA 1
ATOM 1907 C C . SER A 1 234 ? 12.989 6.692 -13.434 1.00 70.12 234 SER A C 1
ATOM 1909 O O . SER A 1 234 ? 13.082 7.131 -12.289 1.00 70.12 234 SER A O 1
ATOM 1911 N N . SER A 1 235 ? 14.053 6.231 -14.101 1.00 67.44 235 SER A N 1
ATOM 1912 C CA . SER A 1 235 ? 15.401 6.148 -13.520 1.00 67.44 235 SER A CA 1
ATOM 1913 C C . SER A 1 235 ? 15.938 7.524 -13.128 1.00 67.44 235 SER A C 1
ATOM 1915 O O . SER A 1 235 ? 16.443 7.696 -12.023 1.00 67.44 235 SER A O 1
ATOM 1917 N N . VAL A 1 236 ? 15.796 8.535 -13.992 1.00 72.56 236 VAL A N 1
ATOM 1918 C CA . VAL A 1 236 ? 16.236 9.911 -13.706 1.00 72.56 236 VAL A CA 1
ATOM 1919 C C . VAL A 1 236 ? 15.417 10.531 -12.572 1.00 72.56 236 VAL A C 1
ATOM 1921 O O . VAL A 1 236 ? 15.982 11.215 -11.717 1.00 72.56 236 VAL A O 1
ATOM 1924 N N . ARG A 1 237 ? 14.103 10.275 -12.523 1.00 71.12 237 ARG A N 1
ATOM 1925 C CA . ARG A 1 237 ? 13.234 10.713 -11.420 1.00 71.12 237 ARG A CA 1
ATOM 1926 C C . ARG A 1 237 ? 13.610 10.061 -10.089 1.00 71.12 237 ARG A C 1
ATOM 1928 O O . ARG A 1 237 ? 13.610 10.752 -9.074 1.00 71.12 237 ARG A O 1
ATOM 1935 N N . LEU A 1 238 ? 13.950 8.773 -10.104 1.00 69.31 238 LEU A N 1
ATOM 1936 C CA . LEU A 1 238 ? 14.336 8.007 -8.918 1.00 69.31 238 LEU A CA 1
ATOM 1937 C C . LEU A 1 238 ? 15.719 8.420 -8.405 1.00 69.31 238 LEU A C 1
ATOM 1939 O O . LEU A 1 238 ? 15.895 8.658 -7.217 1.00 69.31 238 LEU A O 1
ATOM 1943 N N . LEU A 1 239 ? 16.687 8.568 -9.309 1.00 68.38 239 LEU A N 1
ATOM 1944 C CA . LEU A 1 239 ? 18.034 9.044 -9.005 1.00 68.38 239 LEU A CA 1
ATOM 1945 C C . LEU A 1 239 ? 18.016 10.500 -8.505 1.00 68.38 239 LEU A C 1
ATOM 1947 O O . LEU A 1 239 ? 18.753 10.865 -7.580 1.00 68.38 239 LEU A O 1
ATOM 1951 N N . GLY A 1 240 ? 17.194 11.349 -9.118 1.00 70.31 240 GLY A N 1
ATOM 1952 C CA . GLY A 1 240 ? 17.154 12.782 -8.860 1.00 70.31 240 GLY A CA 1
ATOM 1953 C C . GLY A 1 240 ? 18.343 13.545 -9.464 1.00 70.31 240 GLY A C 1
ATOM 1954 O O . GLY A 1 240 ? 19.421 13.008 -9.733 1.00 70.31 240 GLY A O 1
ATOM 1955 N N . SER A 1 241 ? 18.174 14.858 -9.644 1.00 72.19 241 SER A N 1
ATOM 1956 C CA . SER A 1 241 ? 19.153 15.729 -10.323 1.00 72.19 241 SER A CA 1
ATOM 1957 C C . SER A 1 241 ? 20.536 15.767 -9.660 1.00 72.19 241 SER A C 1
ATOM 1959 O O . SER A 1 241 ? 21.542 15.989 -10.329 1.00 72.19 241 SER A O 1
ATOM 1961 N N . ARG A 1 242 ? 20.613 15.507 -8.349 1.00 73.00 242 ARG A N 1
ATOM 1962 C CA . ARG A 1 242 ? 21.866 15.523 -7.573 1.00 73.00 242 ARG A CA 1
ATOM 1963 C C . ARG A 1 242 ? 22.748 14.293 -7.787 1.00 73.00 242 ARG A C 1
ATOM 1965 O O . ARG A 1 242 ? 23.904 14.293 -7.374 1.00 73.00 242 ARG A O 1
ATOM 1972 N N . SER A 1 243 ? 22.215 13.209 -8.340 1.00 72.06 243 SER A N 1
ATOM 1973 C CA . SER A 1 243 ? 22.935 11.937 -8.471 1.00 72.06 243 SER A CA 1
ATOM 1974 C C . SER A 1 243 ? 23.265 11.564 -9.910 1.00 72.06 243 SER A C 1
ATOM 1976 O O . SER A 1 243 ? 24.219 10.821 -10.132 1.00 72.06 243 SER A O 1
ATOM 1978 N N . LEU A 1 244 ? 22.541 12.135 -10.872 1.00 76.06 244 LEU A N 1
ATOM 1979 C CA . LEU A 1 244 ? 22.769 11.922 -12.294 1.00 76.06 244 LEU A CA 1
ATOM 1980 C C . LEU A 1 244 ? 24.212 12.250 -12.734 1.00 76.06 244 LEU A C 1
ATOM 1982 O O . LEU A 1 244 ? 24.802 11.419 -13.423 1.00 76.06 244 LEU A O 1
ATOM 1986 N N . PRO A 1 245 ? 24.847 13.363 -12.295 1.00 81.06 245 PRO A N 1
ATOM 1987 C CA . PRO A 1 245 ? 26.235 13.650 -12.669 1.00 81.06 245 PRO A CA 1
ATOM 1988 C C . PRO A 1 245 ? 27.224 12.591 -12.169 1.00 81.06 245 PRO A C 1
ATOM 1990 O O . PRO A 1 245 ? 28.203 12.286 -12.845 1.00 81.06 245 PRO A O 1
ATOM 1993 N N . TRP A 1 246 ? 26.960 12.010 -10.994 1.00 83.75 246 TRP A N 1
ATOM 1994 C CA . TRP A 1 246 ? 27.782 10.933 -10.446 1.00 83.75 246 TRP A CA 1
ATOM 1995 C C . TRP A 1 246 ? 27.662 9.658 -11.287 1.00 83.75 246 TRP A C 1
ATOM 1997 O O . TRP A 1 246 ? 28.680 9.054 -11.609 1.00 83.75 246 TRP A O 1
ATOM 2007 N N . LEU A 1 247 ? 26.444 9.290 -11.705 1.00 77.50 247 LEU A N 1
ATOM 2008 C CA . LEU A 1 247 ? 26.224 8.114 -12.553 1.00 77.50 247 LEU A CA 1
ATOM 2009 C C . LEU A 1 247 ? 26.884 8.275 -13.929 1.00 77.50 247 LEU A C 1
ATOM 2011 O O . LEU A 1 247 ? 27.534 7.351 -14.408 1.00 77.50 247 LEU A O 1
ATOM 2015 N N . ILE A 1 248 ? 26.761 9.457 -14.545 1.00 81.00 248 ILE A N 1
ATOM 2016 C CA . ILE A 1 248 ? 27.421 9.768 -15.822 1.00 81.00 248 ILE A CA 1
ATOM 2017 C C . ILE A 1 248 ? 28.938 9.628 -15.681 1.00 81.00 248 ILE A C 1
ATOM 2019 O O . ILE A 1 248 ? 29.579 9.017 -16.532 1.00 81.00 248 ILE A O 1
ATOM 2023 N N . ARG A 1 249 ? 29.516 10.144 -14.590 1.00 82.94 249 ARG A N 1
ATOM 2024 C CA . ARG A 1 249 ? 30.950 10.008 -14.323 1.00 82.94 249 ARG A CA 1
ATOM 2025 C C . ARG A 1 249 ? 31.366 8.543 -14.163 1.00 82.94 249 ARG A C 1
ATOM 2027 O O . ARG A 1 249 ? 32.329 8.133 -14.796 1.00 82.94 249 ARG A O 1
ATOM 2034 N N . ALA A 1 250 ? 30.611 7.749 -13.404 1.00 81.12 250 ALA A N 1
ATOM 2035 C CA . ALA A 1 250 ? 30.878 6.320 -13.239 1.00 81.12 250 ALA A CA 1
ATOM 2036 C C . ALA A 1 250 ? 30.814 5.552 -14.576 1.00 81.12 250 ALA A C 1
ATOM 2038 O O . ALA A 1 250 ? 31.686 4.729 -14.857 1.00 81.12 250 ALA A O 1
ATOM 2039 N N . LEU A 1 251 ? 29.830 5.861 -15.434 1.00 79.69 251 LEU A N 1
ATOM 2040 C CA . LEU A 1 251 ? 29.728 5.307 -16.791 1.00 79.69 251 LEU A CA 1
ATOM 2041 C C . LEU A 1 251 ? 30.952 5.664 -17.643 1.00 79.69 251 LEU A C 1
ATOM 2043 O O . LEU A 1 251 ? 31.524 4.783 -18.283 1.00 79.69 251 LEU A O 1
ATOM 2047 N N . LEU A 1 252 ? 31.367 6.935 -17.636 1.00 80.56 252 LEU A N 1
ATOM 2048 C CA . LEU A 1 252 ? 32.541 7.403 -18.378 1.00 80.56 252 LEU A CA 1
ATOM 2049 C C . LEU A 1 252 ? 33.827 6.722 -17.895 1.00 80.56 252 LEU A C 1
ATOM 2051 O O . LEU A 1 252 ? 34.604 6.247 -18.723 1.00 80.56 252 LEU A O 1
ATOM 2055 N N . ASP A 1 253 ? 34.014 6.602 -16.580 1.00 82.94 253 ASP A N 1
ATOM 2056 C CA . ASP A 1 253 ? 35.164 5.913 -15.987 1.00 82.94 253 ASP A CA 1
ATOM 2057 C C . ASP A 1 253 ? 35.176 4.421 -16.383 1.00 82.94 253 ASP A C 1
ATOM 2059 O O . ASP A 1 253 ? 36.216 3.880 -16.761 1.00 82.94 253 ASP A O 1
ATOM 2063 N N . HIS A 1 254 ? 34.016 3.750 -16.387 1.00 78.88 254 HIS A N 1
ATOM 2064 C CA . HIS A 1 254 ? 33.902 2.351 -16.819 1.00 78.88 254 HIS A CA 1
ATOM 2065 C C . HIS A 1 254 ? 34.229 2.152 -18.305 1.00 78.88 254 HIS A C 1
ATOM 2067 O O . HIS A 1 254 ? 34.915 1.189 -18.658 1.00 78.88 254 HIS A O 1
ATOM 2073 N N . ILE A 1 255 ? 33.755 3.049 -19.176 1.00 79.56 255 ILE A N 1
ATOM 2074 C CA . ILE A 1 255 ? 34.060 3.015 -20.614 1.00 79.56 255 ILE A CA 1
ATOM 2075 C C . ILE A 1 255 ? 35.554 3.250 -20.839 1.00 79.56 255 ILE A C 1
ATOM 2077 O O . ILE A 1 255 ? 36.173 2.492 -21.581 1.00 79.56 255 ILE A O 1
ATOM 2081 N N . SER A 1 256 ? 36.133 4.251 -20.170 1.00 78.50 256 SER A N 1
ATOM 2082 C CA . SER A 1 256 ? 37.561 4.574 -20.259 1.00 78.50 256 SER A CA 1
ATOM 2083 C C . SER A 1 256 ? 38.430 3.376 -19.869 1.00 78.50 256 SER A C 1
ATOM 2085 O O . SER A 1 256 ? 39.292 2.956 -20.637 1.00 78.50 256 SER A O 1
ATOM 2087 N N . ASN A 1 257 ? 38.124 2.732 -18.739 1.00 80.44 257 ASN A N 1
ATOM 2088 C CA . ASN A 1 257 ? 38.853 1.548 -18.279 1.00 80.44 257 ASN A CA 1
ATOM 2089 C C . ASN A 1 257 ? 38.753 0.376 -19.270 1.00 80.44 257 ASN A C 1
ATOM 2091 O O . ASN A 1 257 ? 39.755 -0.274 -19.564 1.00 80.44 257 ASN A O 1
ATOM 2095 N N . LYS A 1 258 ? 37.563 0.108 -19.828 1.00 75.75 258 LYS A N 1
ATOM 2096 C CA . LYS A 1 258 ? 37.396 -0.943 -20.847 1.00 75.75 258 LYS A CA 1
ATOM 2097 C C . LYS A 1 258 ? 38.108 -0.618 -22.158 1.00 75.75 258 LYS A C 1
ATOM 2099 O O . LYS A 1 258 ? 38.646 -1.530 -22.777 1.00 75.75 258 LYS A O 1
ATOM 2104 N N . ALA A 1 259 ? 38.112 0.647 -22.575 1.00 70.94 259 ALA A N 1
ATOM 2105 C CA . ALA A 1 259 ? 38.813 1.087 -23.773 1.00 70.94 259 ALA A CA 1
ATOM 2106 C C . ALA A 1 259 ? 40.331 0.929 -23.607 1.00 70.94 259 ALA A C 1
ATOM 2108 O O . ALA A 1 259 ? 40.957 0.302 -24.455 1.00 70.94 259 ALA A O 1
ATOM 2109 N N . CYS A 1 260 ? 40.909 1.391 -22.493 1.00 67.94 260 CYS A N 1
ATOM 2110 C CA . CYS A 1 260 ? 42.338 1.227 -22.205 1.00 67.94 260 CYS A CA 1
ATOM 2111 C C . CYS A 1 260 ? 42.772 -0.247 -22.258 1.00 67.94 260 CYS A C 1
ATOM 2113 O O . CYS A 1 260 ? 43.726 -0.579 -22.953 1.00 67.94 260 CYS A O 1
ATOM 2115 N N . HIS A 1 261 ? 42.015 -1.153 -21.634 1.00 60.09 261 HIS A N 1
ATOM 2116 C CA . HIS A 1 261 ? 42.319 -2.589 -21.674 1.00 60.09 261 HIS A CA 1
ATOM 2117 C C . HIS A 1 261 ? 42.093 -3.259 -23.041 1.00 60.09 261 HIS A C 1
ATOM 2119 O O . HIS A 1 261 ? 42.623 -4.344 -23.279 1.00 60.09 261 HIS A O 1
ATOM 2125 N N . ALA A 1 262 ? 41.302 -2.657 -23.933 1.00 58.91 262 ALA A N 1
ATOM 2126 C CA . ALA A 1 262 ? 41.099 -3.155 -25.293 1.00 58.91 262 ALA A CA 1
ATOM 2127 C C . ALA A 1 262 ? 42.214 -2.720 -26.261 1.00 58.91 262 ALA A C 1
ATOM 2129 O O . ALA A 1 262 ? 42.439 -3.412 -27.246 1.00 58.91 262 ALA A O 1
ATOM 2130 N N . PHE A 1 263 ? 42.909 -1.611 -25.979 1.00 54.00 263 PHE A N 1
ATOM 2131 C CA . PHE A 1 263 ? 44.049 -1.124 -26.770 1.00 54.00 263 PHE A CA 1
ATOM 2132 C C . PHE A 1 263 ? 45.402 -1.745 -26.364 1.00 54.00 263 PHE A C 1
ATOM 2134 O O . PHE A 1 263 ? 46.376 -1.596 -27.094 1.00 54.00 263 PHE A O 1
ATOM 2141 N N . GLU A 1 264 ? 45.472 -2.444 -25.227 1.00 50.75 264 GLU A N 1
ATOM 2142 C CA . GLU A 1 264 ? 46.673 -3.154 -24.742 1.00 50.75 264 GLU A CA 1
ATOM 2143 C C . GLU A 1 264 ? 46.755 -4.635 -25.189 1.00 50.75 264 GLU A C 1
ATOM 2145 O O . GLU A 1 264 ? 47.658 -5.355 -24.759 1.00 50.75 264 GLU A O 1
ATOM 2150 N N . ARG A 1 265 ? 45.834 -5.109 -26.040 1.00 43.56 265 ARG A N 1
ATOM 2151 C CA . ARG A 1 265 ? 45.866 -6.441 -26.678 1.00 43.56 265 ARG A CA 1
ATOM 2152 C C . ARG A 1 265 ? 46.068 -6.323 -28.180 1.00 43.56 265 ARG A C 1
ATOM 2154 O O . ARG A 1 265 ? 46.743 -7.222 -28.725 1.00 43.56 265 ARG A O 1
#